Protein AF-A0A7S3TVF3-F1 (afdb_monomer)

Secondary structure (DSSP, 8-state):
-------S---HHHHHHHHHHHHHHHTT-HHHHHHHHHHT-SSGGGSPPHHHHHHHHHHHHTEEE-TTT--EEETTSEEE-SSTT--EEEHHHHHHHHHTSTTEE-SSSSEEE-TTGGGT---EE-HHHHHHHS-HHHHHHHHHHHHHHHHHHHHHHHHHHHHHHHHHHHHHHHHHHHHHHHHHHHS-B-TTT--B-SSSS--

Sequence (203 aa):
RLRQTLAPGGSRVEVLNRVRAELGRRTEDDELAALISSMLAPDPAERPEAAAVADALSELLNVRTCVLCHCPAPRDSGLECGATEGHFACDDCFSLHIERFEALCGEGGPSVKCCASFMGCEARFTFQDVARHAAPSAFAKLQDNIEDQRDVSVEHKFEQWKAEFVAKSEMERRALTTRQQIEQMMELRCPKCRHVFDAFDGC

Structure (mmCIF, N/CA/C/O backbone):
data_AF-A0A7S3TVF3-F1
#
_entry.id   AF-A0A7S3TVF3-F1
#
loop_
_atom_site.group_PDB
_atom_site.id
_atom_site.type_symbol
_atom_site.label_atom_id
_atom_site.label_alt_id
_atom_site.label_comp_id
_atom_site.label_asym_id
_atom_site.label_entity_id
_atom_site.label_seq_id
_atom_site.pdbx_PDB_ins_code
_atom_site.Cartn_x
_atom_site.Cartn_y
_atom_site.Cartn_z
_atom_site.occupancy
_atom_site.B_iso_or_equiv
_atom_site.auth_seq_id
_atom_site.auth_comp_id
_atom_site.auth_asym_id
_atom_site.auth_atom_id
_atom_site.pdbx_PDB_model_num
ATOM 1 N N . ARG A 1 1 ? -10.057 -23.783 -20.654 1.00 42.09 1 ARG A N 1
ATOM 2 C CA . ARG A 1 1 ? -8.809 -24.583 -20.661 1.00 42.09 1 ARG A CA 1
ATOM 3 C C . ARG A 1 1 ? -7.694 -23.684 -21.168 1.00 42.09 1 ARG A C 1
ATOM 5 O O . ARG A 1 1 ? -7.722 -23.387 -22.347 1.00 42.09 1 ARG A O 1
ATOM 12 N N . LEU A 1 2 ? -6.837 -23.206 -20.263 1.00 35.75 2 LEU A N 1
ATOM 13 C CA . LEU A 1 2 ? -5.450 -22.731 -20.440 1.00 35.75 2 LEU A CA 1
ATOM 14 C C . LEU A 1 2 ? -5.094 -21.944 -19.167 1.00 35.75 2 LEU A C 1
ATOM 16 O O . LEU A 1 2 ? -5.015 -20.725 -19.150 1.00 35.75 2 LEU A O 1
ATOM 20 N N . ARG A 1 3 ? -4.978 -22.675 -18.052 1.00 38.72 3 ARG A N 1
ATOM 21 C CA . ARG A 1 3 ? -4.184 -22.235 -16.903 1.00 38.72 3 ARG A CA 1
ATOM 22 C C . ARG A 1 3 ? -2.783 -22.760 -17.186 1.00 38.72 3 ARG A C 1
ATOM 24 O O . ARG A 1 3 ? -2.567 -23.960 -17.044 1.00 38.72 3 ARG A O 1
ATOM 31 N N . GLN A 1 4 ? -1.881 -21.907 -17.655 1.00 40.91 4 GLN A N 1
ATOM 32 C CA . GLN A 1 4 ? -0.458 -22.207 -17.573 1.00 40.91 4 GLN A CA 1
ATOM 33 C C . GLN A 1 4 ? 0.048 -21.614 -16.266 1.00 40.91 4 GLN A C 1
ATOM 35 O O . GLN A 1 4 ? 0.090 -20.408 -16.057 1.00 40.91 4 GLN A O 1
ATOM 40 N N . THR A 1 5 ? 0.318 -22.536 -15.359 1.00 40.81 5 THR A N 1
ATOM 41 C CA . THR A 1 5 ? 1.073 -22.391 -14.125 1.00 40.81 5 THR A CA 1
ATOM 42 C C . THR A 1 5 ? 2.404 -21.689 -14.395 1.00 40.81 5 THR A C 1
ATOM 44 O O . THR A 1 5 ? 3.271 -22.255 -15.062 1.00 40.81 5 THR A O 1
ATOM 47 N N . LEU A 1 6 ? 2.573 -20.476 -13.870 1.00 39.44 6 LEU A N 1
ATOM 48 C CA . LEU A 1 6 ? 3.882 -19.841 -13.742 1.00 39.44 6 LEU A CA 1
ATOM 49 C C . LEU A 1 6 ? 4.645 -20.572 -12.632 1.00 39.44 6 LEU A C 1
ATOM 51 O O . LEU A 1 6 ? 4.234 -20.564 -11.473 1.00 39.44 6 LEU A O 1
ATOM 55 N N . ALA A 1 7 ? 5.718 -21.263 -13.007 1.00 38.84 7 ALA A N 1
ATOM 56 C CA . ALA A 1 7 ? 6.650 -21.860 -12.062 1.00 38.84 7 ALA A CA 1
ATOM 57 C C . ALA A 1 7 ? 7.496 -20.749 -11.404 1.00 38.84 7 ALA A C 1
ATOM 59 O O . ALA A 1 7 ? 8.018 -19.897 -12.129 1.00 38.84 7 ALA A O 1
ATOM 60 N N . PRO A 1 8 ? 7.671 -20.741 -10.070 1.00 47.31 8 PRO A N 1
ATOM 61 C CA . PRO A 1 8 ? 8.581 -19.819 -9.407 1.00 47.31 8 PRO A CA 1
ATOM 62 C C . PRO A 1 8 ? 9.998 -20.402 -9.484 1.00 47.31 8 PRO A C 1
ATOM 64 O O . PRO A 1 8 ? 10.228 -21.522 -9.032 1.00 47.31 8 PRO A O 1
ATOM 67 N N . GLY A 1 9 ? 10.946 -19.671 -10.075 1.00 46.75 9 GLY A N 1
ATOM 68 C CA . GLY A 1 9 ? 12.355 -20.093 -10.074 1.00 46.75 9 GLY A CA 1
ATOM 69 C C . GLY A 1 9 ? 13.170 -19.820 -11.336 1.00 46.75 9 GLY A C 1
ATOM 70 O O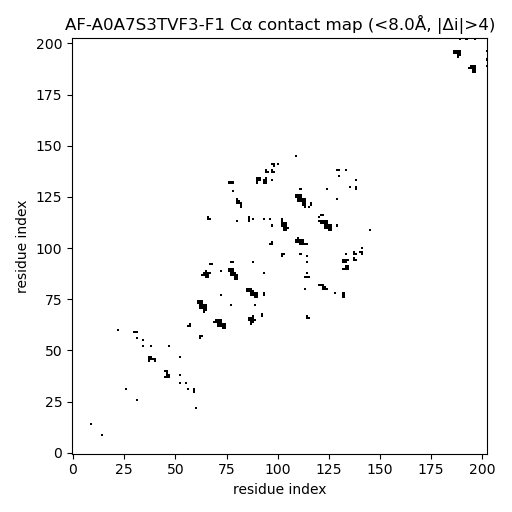 . GLY A 1 9 ? 14.215 -20.440 -11.502 1.00 46.75 9 GLY A O 1
ATOM 71 N N . GLY A 1 10 ? 12.738 -18.917 -12.222 1.00 49.88 10 GLY A N 1
ATOM 72 C CA . GLY A 1 10 ? 13.606 -18.469 -13.311 1.00 49.88 10 GLY A CA 1
ATOM 73 C C . GLY A 1 10 ? 14.801 -17.699 -12.749 1.00 49.88 10 GLY A C 1
ATOM 74 O O . GLY A 1 10 ? 14.617 -16.722 -12.025 1.00 49.88 10 GLY A O 1
ATOM 75 N N . SER A 1 11 ? 16.022 -18.128 -13.066 1.00 62.53 11 SER A N 1
ATOM 76 C CA . SER A 1 11 ? 17.233 -17.382 -12.702 1.00 62.53 11 SER A CA 1
ATOM 77 C C . SER A 1 11 ? 17.123 -15.948 -13.234 1.00 62.53 11 SER A C 1
ATOM 79 O O . SER A 1 11 ? 16.630 -15.735 -14.341 1.00 62.53 11 SER A O 1
ATOM 81 N N . ARG A 1 12 ? 17.620 -14.942 -12.499 1.00 58.66 12 ARG A N 1
ATOM 82 C CA . ARG A 1 12 ? 17.676 -13.535 -12.960 1.00 58.66 12 ARG A CA 1
ATOM 83 C C . ARG A 1 12 ? 18.260 -13.407 -14.377 1.00 58.66 12 ARG A C 1
ATOM 85 O O . ARG A 1 12 ? 17.868 -12.532 -15.142 1.00 58.66 12 ARG A O 1
ATOM 92 N N . VAL A 1 13 ? 19.159 -14.319 -14.745 1.00 58.16 13 VAL A N 1
ATOM 93 C CA . VAL A 1 13 ? 19.751 -14.421 -16.085 1.00 58.16 13 VAL A CA 1
ATOM 94 C C . VAL A 1 13 ? 18.730 -14.870 -17.138 1.00 58.16 13 VAL A C 1
ATOM 96 O O . VAL A 1 13 ? 18.737 -14.358 -18.251 1.00 58.16 13 VAL A O 1
ATOM 99 N N . GLU A 1 14 ? 17.817 -15.779 -16.807 1.00 61.38 14 GLU A N 1
ATOM 100 C CA . GLU A 1 14 ? 16.751 -16.235 -17.707 1.00 61.38 14 GLU A CA 1
ATOM 101 C C . GLU A 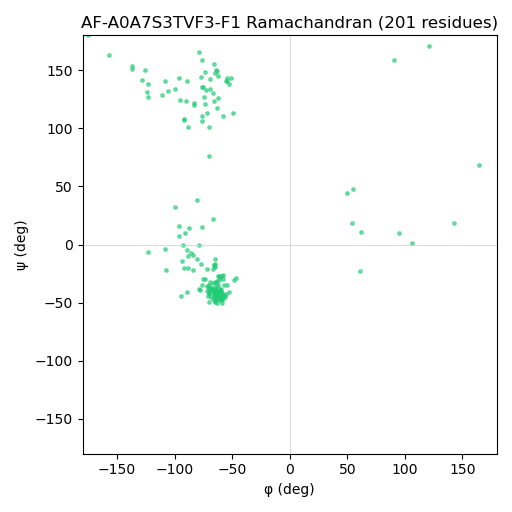1 14 ? 15.682 -15.166 -17.923 1.00 61.38 14 GLU A C 1
ATOM 103 O O . GLU A 1 14 ? 15.185 -15.033 -19.039 1.00 61.38 14 GLU A O 1
ATOM 108 N N . VAL A 1 15 ? 15.364 -14.373 -16.895 1.00 67.25 15 VAL A N 1
ATOM 109 C CA . VAL A 1 15 ? 14.464 -13.215 -17.029 1.00 67.25 15 VAL A CA 1
ATOM 110 C C . VAL A 1 15 ? 15.096 -12.166 -17.943 1.00 67.25 15 VAL A C 1
ATOM 112 O O . VAL A 1 15 ? 14.470 -11.753 -18.916 1.00 67.25 15 VAL A O 1
ATOM 115 N N . LEU A 1 16 ? 16.366 -11.813 -17.715 1.00 61.56 16 LEU A N 1
ATOM 116 C CA . LEU A 1 16 ? 17.102 -10.878 -18.573 1.00 61.56 16 LEU A CA 1
ATOM 117 C C . LEU A 1 16 ? 17.233 -11.381 -20.015 1.00 61.56 16 LEU A C 1
ATOM 119 O O . LEU A 1 16 ? 17.069 -10.604 -20.951 1.00 61.56 16 LEU A O 1
ATOM 123 N N . ASN A 1 17 ? 17.477 -12.677 -20.219 1.00 62.66 17 ASN A N 1
ATOM 124 C CA . ASN A 1 17 ? 17.547 -13.264 -21.557 1.00 62.66 17 ASN A CA 1
ATOM 125 C C . ASN A 1 17 ? 16.179 -13.304 -22.249 1.00 62.66 17 ASN A C 1
ATOM 127 O O . ASN A 1 17 ? 16.117 -13.140 -23.465 1.00 62.66 17 ASN A O 1
ATOM 131 N N . ARG A 1 18 ? 15.084 -13.470 -21.499 1.00 72.69 18 ARG A N 1
ATOM 132 C CA . ARG A 1 18 ? 13.719 -13.415 -22.035 1.00 72.69 18 ARG A CA 1
ATOM 133 C C . ARG A 1 18 ? 13.339 -11.992 -22.431 1.00 72.69 18 ARG A C 1
ATOM 135 O O . ARG A 1 18 ? 12.865 -11.803 -23.541 1.00 72.69 18 ARG A O 1
ATOM 142 N N . VAL A 1 19 ? 13.651 -11.001 -21.592 1.00 63.78 19 VAL A N 1
ATOM 143 C CA . VAL A 1 19 ? 13.518 -9.573 -21.928 1.00 63.78 19 VAL A CA 1
ATOM 144 C C . VAL A 1 19 ? 14.354 -9.249 -23.167 1.00 63.78 19 VAL A C 1
ATOM 146 O O . VAL A 1 19 ? 13.835 -8.678 -24.113 1.00 63.78 19 VAL A O 1
ATOM 149 N N . ARG A 1 20 ? 15.611 -9.700 -23.240 1.00 65.50 20 ARG A N 1
ATOM 150 C CA . ARG A 1 20 ? 16.481 -9.498 -24.411 1.00 65.50 20 ARG A CA 1
ATOM 151 C C . ARG A 1 20 ? 15.937 -10.149 -25.687 1.00 65.50 20 ARG A C 1
ATOM 153 O O . ARG A 1 20 ? 16.050 -9.561 -26.757 1.00 65.50 20 ARG A O 1
ATOM 160 N N . ALA A 1 21 ? 15.367 -11.348 -25.587 1.00 65.19 21 ALA A N 1
ATOM 161 C CA . ALA A 1 21 ? 14.776 -12.062 -26.718 1.00 65.19 21 ALA A CA 1
ATOM 162 C C . ALA A 1 21 ? 13.436 -11.460 -27.171 1.00 65.19 21 ALA A C 1
ATOM 164 O O . ALA A 1 21 ? 13.102 -11.552 -28.350 1.00 65.19 21 ALA A O 1
ATOM 165 N N . GLU A 1 22 ? 12.677 -10.857 -26.255 1.00 59.97 22 GLU A N 1
ATOM 166 C CA . GLU A 1 22 ? 11.436 -10.146 -26.566 1.00 59.97 22 GLU A CA 1
ATOM 167 C C . GLU A 1 22 ? 11.727 -8.756 -27.152 1.00 59.97 22 GLU A C 1
ATOM 169 O O . GLU A 1 22 ? 11.122 -8.374 -28.147 1.00 59.97 22 GLU A O 1
ATOM 174 N N . LEU A 1 23 ? 12.746 -8.061 -26.631 1.00 55.09 23 LEU A N 1
ATOM 175 C CA . LEU A 1 23 ? 13.302 -6.839 -27.218 1.00 55.09 23 LEU A CA 1
ATOM 176 C C . LEU A 1 23 ? 13.834 -7.096 -28.632 1.00 55.09 23 LEU A C 1
ATOM 178 O O . LEU A 1 23 ? 13.489 -6.365 -29.548 1.00 55.09 23 LEU A O 1
ATOM 182 N N . GLY A 1 24 ? 14.585 -8.183 -28.840 1.00 54.75 24 GLY A N 1
ATOM 183 C CA . GLY A 1 24 ? 15.084 -8.576 -30.163 1.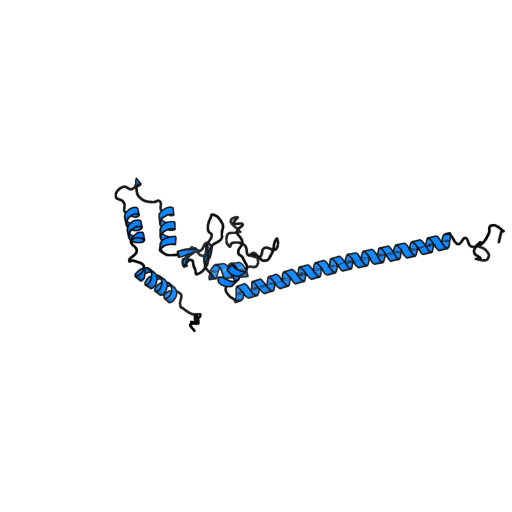00 54.75 24 GLY A CA 1
ATOM 184 C C . GLY A 1 24 ? 13.998 -8.991 -31.167 1.00 54.75 24 GLY A C 1
ATOM 185 O O . GLY A 1 24 ? 14.265 -9.024 -32.364 1.00 54.75 24 GLY A O 1
ATOM 186 N N . ARG A 1 25 ? 12.782 -9.314 -30.701 1.00 57.34 25 ARG A N 1
ATOM 187 C CA . ARG A 1 25 ? 11.612 -9.590 -31.555 1.00 57.34 25 ARG A CA 1
ATOM 188 C C . ARG A 1 25 ? 10.760 -8.349 -31.837 1.00 57.34 25 ARG A C 1
ATOM 190 O O . ARG A 1 25 ? 10.019 -8.366 -32.809 1.00 57.34 25 ARG A O 1
ATOM 197 N N . ARG A 1 26 ? 10.869 -7.297 -31.017 1.00 53.72 26 ARG A N 1
ATOM 198 C CA . ARG A 1 26 ? 10.211 -5.992 -31.221 1.00 53.72 26 ARG A CA 1
ATOM 199 C C . ARG A 1 26 ? 11.085 -4.978 -31.961 1.00 53.72 26 ARG A C 1
ATOM 201 O O . ARG A 1 26 ? 10.577 -4.009 -32.491 1.00 53.72 26 ARG A O 1
ATOM 208 N N . THR A 1 27 ? 12.388 -5.218 -32.098 1.00 49.38 27 THR A N 1
ATOM 209 C CA . THR A 1 27 ? 13.328 -4.367 -32.859 1.00 49.38 27 THR A CA 1
ATOM 210 C C . THR A 1 27 ? 13.103 -4.312 -34.385 1.00 49.38 27 THR A C 1
ATOM 212 O O . THR A 1 27 ? 14.018 -3.951 -35.118 1.00 49.38 27 THR A O 1
ATOM 215 N N . GLU A 1 28 ? 11.900 -4.625 -34.870 1.00 55.50 28 GLU A N 1
ATOM 216 C CA . GLU A 1 28 ? 11.398 -4.145 -36.168 1.00 55.50 28 GLU A CA 1
ATOM 217 C C . GLU A 1 28 ? 10.609 -2.815 -36.026 1.00 55.50 28 GLU A C 1
ATOM 219 O O . GLU A 1 28 ? 9.979 -2.374 -36.980 1.00 55.50 28 GLU A O 1
ATOM 224 N N . ASP A 1 29 ? 10.645 -2.162 -34.854 1.00 62.97 29 ASP A N 1
ATOM 225 C CA . ASP A 1 29 ? 9.899 -0.933 -34.545 1.00 62.97 29 ASP A CA 1
ATOM 226 C C . ASP A 1 29 ? 10.516 0.328 -35.186 1.00 62.97 29 ASP A C 1
ATOM 228 O O . ASP A 1 29 ? 11.515 0.880 -34.704 1.00 62.97 29 ASP A O 1
ATOM 232 N N . ASP A 1 30 ? 9.853 0.840 -36.228 1.00 76.75 30 ASP A N 1
ATOM 233 C CA . ASP A 1 30 ? 10.105 2.144 -36.864 1.00 76.75 30 ASP A CA 1
ATOM 234 C C . ASP A 1 30 ? 10.262 3.291 -35.843 1.00 76.75 30 ASP A C 1
ATOM 236 O O . ASP A 1 30 ? 11.007 4.245 -36.070 1.00 76.75 30 ASP A O 1
ATOM 240 N N . GLU A 1 31 ? 9.613 3.185 -34.681 1.00 82.06 31 GLU A N 1
ATOM 241 C CA . GLU A 1 31 ? 9.647 4.183 -33.610 1.00 82.06 31 GLU A CA 1
ATOM 242 C C . GLU A 1 31 ? 10.997 4.240 -32.873 1.00 82.06 31 GLU A C 1
ATOM 244 O O . GLU A 1 31 ? 11.509 5.329 -32.600 1.00 82.06 31 GLU A O 1
ATOM 249 N N . LEU A 1 32 ? 11.631 3.090 -32.601 1.00 83.88 32 LEU A N 1
ATOM 250 C CA . LEU A 1 32 ? 12.964 3.055 -31.988 1.00 83.88 32 LEU A CA 1
ATOM 251 C C . LEU A 1 32 ? 14.023 3.557 -32.976 1.00 83.88 32 LEU A C 1
ATOM 253 O O . LEU A 1 32 ? 14.931 4.299 -32.595 1.00 83.88 32 LEU A O 1
ATOM 257 N N . ALA A 1 33 ? 13.887 3.197 -34.254 1.00 83.69 33 ALA A N 1
ATOM 258 C CA . ALA A 1 33 ? 14.753 3.700 -35.314 1.00 83.69 33 ALA A CA 1
ATOM 259 C C . ALA A 1 33 ? 14.592 5.220 -35.510 1.00 83.69 33 ALA A C 1
ATOM 261 O O . ALA A 1 33 ? 15.592 5.926 -35.684 1.00 83.69 33 ALA A O 1
ATOM 262 N N . ALA A 1 34 ? 13.365 5.742 -35.419 1.00 87.06 34 ALA A N 1
ATOM 263 C CA . ALA A 1 34 ? 13.076 7.173 -35.476 1.00 87.06 34 ALA A CA 1
ATOM 264 C C . ALA A 1 34 ? 13.681 7.926 -34.282 1.00 87.06 34 ALA A C 1
ATOM 266 O O . ALA A 1 34 ? 14.287 8.983 -34.469 1.00 87.06 34 ALA A O 1
ATOM 267 N N . LEU A 1 35 ? 13.596 7.362 -33.072 1.00 88.75 35 LEU A N 1
ATOM 268 C CA . LEU A 1 35 ? 14.211 7.938 -31.877 1.00 88.75 35 LEU A CA 1
ATOM 269 C C . LEU A 1 35 ? 15.744 7.961 -31.966 1.00 88.75 35 LEU A C 1
ATOM 271 O O . LEU A 1 35 ? 16.366 8.979 -31.679 1.00 88.75 35 LEU A O 1
ATOM 275 N N . ILE A 1 36 ? 16.372 6.872 -32.418 1.00 88.62 36 ILE A N 1
ATOM 276 C CA . ILE A 1 36 ? 17.828 6.845 -32.639 1.00 88.62 36 ILE A CA 1
ATOM 277 C C . ILE A 1 36 ? 18.222 7.881 -33.703 1.00 88.62 36 ILE A C 1
ATOM 279 O O . ILE A 1 36 ? 19.218 8.587 -33.542 1.00 88.62 36 ILE A O 1
ATOM 283 N N . SER A 1 37 ? 17.426 8.013 -34.766 1.00 89.25 37 SER A N 1
ATOM 284 C CA . SER A 1 37 ? 17.667 8.993 -35.830 1.00 89.25 37 SER A CA 1
ATOM 285 C C . SER A 1 37 ? 17.577 10.437 -35.324 1.00 89.25 37 SER A C 1
ATOM 287 O O . SER A 1 37 ? 18.423 11.250 -35.692 1.00 89.25 37 SER A O 1
ATOM 289 N N . SER A 1 38 ? 16.626 10.759 -34.438 1.00 90.25 38 SER A N 1
ATOM 290 C CA . SER A 1 38 ? 16.506 12.103 -33.851 1.00 90.25 38 SER A CA 1
ATOM 291 C C . SER A 1 38 ? 17.638 12.419 -32.866 1.00 90.25 38 SER A C 1
ATOM 293 O O . SER A 1 38 ? 18.168 13.529 -32.862 1.00 90.25 38 SER A O 1
ATOM 295 N N . MET A 1 39 ? 18.100 11.434 -32.090 1.00 91.56 39 MET A N 1
ATOM 296 C CA . MET A 1 39 ? 19.278 11.580 -31.221 1.00 91.56 39 MET A CA 1
ATOM 297 C C . MET A 1 39 ? 20.569 11.846 -32.004 1.00 91.56 39 MET A C 1
ATOM 299 O O . MET A 1 39 ? 21.477 12.513 -31.503 1.00 91.56 39 MET A O 1
ATOM 303 N N . LEU A 1 40 ? 20.661 11.315 -33.225 1.00 92.25 40 LEU A N 1
ATOM 304 C CA . LEU A 1 40 ? 21.815 11.444 -34.113 1.00 92.25 40 LEU A CA 1
ATOM 305 C C . LEU A 1 40 ? 21.666 12.588 -35.130 1.00 92.25 40 LEU A C 1
ATOM 307 O O . LEU A 1 40 ? 22.438 12.641 -36.091 1.00 92.25 40 LEU A O 1
ATOM 311 N N . ALA A 1 41 ? 20.720 13.514 -34.920 1.00 91.50 41 ALA A N 1
ATOM 312 C CA . ALA A 1 41 ? 20.500 14.644 -35.818 1.00 91.50 41 ALA A CA 1
ATOM 313 C C . ALA A 1 41 ? 21.809 15.433 -36.072 1.00 91.50 41 ALA A C 1
ATOM 315 O O . ALA A 1 41 ? 22.595 15.650 -35.133 1.00 91.50 41 ALA A O 1
ATOM 316 N N . PRO A 1 42 ? 22.086 15.854 -37.325 1.00 89.69 42 PRO A N 1
ATOM 317 C CA . PRO A 1 42 ? 23.300 16.599 -37.659 1.00 89.69 42 PRO A CA 1
ATOM 318 C C . PRO A 1 42 ? 23.407 17.920 -36.896 1.00 89.69 42 PRO A C 1
ATOM 320 O O . PRO A 1 42 ? 24.500 18.271 -36.450 1.00 89.69 42 PRO A O 1
ATOM 323 N N . ASP A 1 43 ? 22.280 18.612 -36.716 1.00 92.81 43 ASP A N 1
ATOM 324 C CA . ASP A 1 43 ? 22.188 19.817 -35.899 1.00 92.81 43 ASP A CA 1
ATOM 325 C C . ASP A 1 43 ? 22.002 19.443 -34.414 1.00 92.81 43 ASP A C 1
ATOM 327 O O . ASP A 1 43 ? 21.016 18.792 -34.060 1.00 92.81 43 ASP A O 1
ATOM 331 N N . PRO A 1 44 ? 22.920 19.840 -33.511 1.00 90.50 44 PRO A N 1
ATOM 332 C CA . PRO A 1 44 ? 22.752 19.634 -32.077 1.00 90.50 44 PRO A CA 1
ATOM 333 C C . PRO A 1 44 ? 21.492 20.282 -31.493 1.00 90.50 44 PRO A C 1
ATOM 335 O O . PRO A 1 44 ? 21.000 19.788 -30.483 1.00 90.50 44 PRO A O 1
ATOM 338 N N . ALA A 1 45 ? 20.980 21.362 -32.096 1.00 92.56 45 ALA A N 1
ATOM 339 C CA . ALA A 1 45 ? 19.770 22.039 -31.626 1.00 92.56 45 ALA A CA 1
ATOM 340 C C . ALA A 1 45 ? 18.485 21.236 -31.900 1.00 92.56 45 ALA A C 1
ATOM 342 O O . ALA A 1 45 ? 17.478 21.452 -31.233 1.00 92.56 45 ALA A O 1
ATOM 343 N N . GLU A 1 46 ? 18.524 20.298 -32.851 1.00 89.38 46 GLU A N 1
ATOM 344 C CA . GLU A 1 46 ? 17.403 19.412 -33.191 1.00 89.38 46 GLU A CA 1
ATOM 345 C C . GLU A 1 46 ? 17.385 18.128 -32.347 1.00 89.38 46 GLU A C 1
ATOM 347 O O . GLU A 1 46 ? 16.419 17.363 -32.394 1.00 89.38 46 GLU A O 1
ATOM 352 N N . ARG A 1 47 ? 18.447 17.865 -31.572 1.00 90.94 47 ARG A N 1
ATOM 353 C CA . ARG A 1 47 ? 18.541 16.653 -30.753 1.00 90.94 47 ARG A CA 1
ATOM 354 C C . ARG A 1 47 ? 17.642 16.770 -29.521 1.00 90.94 47 ARG A C 1
ATOM 356 O O . ARG A 1 47 ? 17.685 17.791 -28.834 1.00 90.94 47 ARG A O 1
ATOM 363 N N . PRO A 1 48 ? 16.877 15.719 -29.185 1.00 92.19 48 PRO A N 1
ATOM 364 C CA . PRO A 1 48 ? 16.071 15.709 -27.976 1.00 92.19 48 PRO A CA 1
ATOM 365 C C . PRO A 1 48 ? 16.945 15.761 -26.719 1.00 92.19 48 PRO A C 1
ATOM 367 O O . PRO A 1 48 ? 18.065 15.244 -26.681 1.00 92.19 48 PRO A O 1
ATOM 370 N N . GLU A 1 49 ? 16.399 16.350 -25.658 1.00 92.50 49 GLU A N 1
ATOM 371 C CA . GLU A 1 49 ? 17.028 16.335 -24.342 1.00 92.50 49 GLU A CA 1
ATOM 372 C C . GLU A 1 49 ? 17.144 14.904 -23.799 1.00 92.50 49 GLU A C 1
ATOM 374 O O . GLU A 1 49 ? 16.292 14.048 -24.046 1.00 92.50 49 GLU A O 1
ATOM 379 N N . ALA A 1 50 ? 18.180 14.644 -22.996 1.00 87.56 50 ALA A N 1
ATOM 380 C CA . ALA A 1 50 ? 18.432 13.315 -22.437 1.00 87.56 50 ALA A CA 1
ATOM 381 C C . ALA A 1 50 ? 17.248 12.773 -21.613 1.00 87.56 50 ALA A C 1
ATOM 383 O O . ALA A 1 50 ? 16.981 11.573 -21.651 1.00 87.56 50 ALA A O 1
ATOM 384 N N . ALA A 1 51 ? 16.525 13.651 -20.909 1.00 85.00 51 ALA A N 1
ATOM 385 C CA . ALA A 1 51 ? 15.319 13.283 -20.170 1.00 85.00 51 ALA A CA 1
ATOM 386 C C . ALA A 1 51 ? 14.207 12.788 -21.112 1.00 85.00 51 ALA A C 1
ATOM 388 O O . ALA A 1 51 ? 13.672 11.702 -20.910 1.00 85.00 51 ALA A O 1
ATOM 389 N N . ALA A 1 52 ? 13.950 13.516 -22.204 1.00 86.31 52 ALA A N 1
ATOM 390 C CA . ALA A 1 52 ? 12.944 13.140 -23.197 1.00 86.31 52 ALA A CA 1
ATOM 391 C C . ALA A 1 52 ? 13.273 11.804 -23.889 1.00 86.31 52 ALA A C 1
ATOM 393 O O . ALA A 1 52 ? 12.383 10.992 -24.134 1.00 86.31 52 ALA A O 1
ATOM 394 N N . VAL A 1 53 ? 14.556 11.543 -24.164 1.00 89.44 53 VAL A N 1
ATOM 395 C CA . VAL A 1 53 ? 15.010 10.248 -24.698 1.00 89.44 53 VAL A CA 1
ATOM 396 C C . VAL A 1 53 ? 14.784 9.122 -23.692 1.00 89.44 53 VAL A C 1
ATOM 398 O O . VAL A 1 53 ? 14.327 8.046 -24.072 1.00 89.44 53 VAL A O 1
ATOM 401 N N . ALA A 1 54 ? 15.113 9.347 -22.418 1.00 83.44 54 ALA A N 1
ATOM 402 C CA . ALA A 1 54 ? 14.935 8.346 -21.372 1.00 83.44 54 ALA A CA 1
ATOM 403 C C . ALA A 1 54 ? 13.457 7.972 -21.189 1.00 83.44 54 ALA A C 1
ATOM 405 O O . ALA A 1 54 ? 13.143 6.787 -21.048 1.00 83.44 54 ALA A O 1
ATOM 406 N N . ASP A 1 55 ? 12.554 8.949 -21.260 1.00 83.62 55 ASP A N 1
ATOM 407 C CA . ASP A 1 55 ? 11.111 8.716 -21.195 1.00 83.62 55 ASP A CA 1
ATOM 408 C C . ASP A 1 55 ? 10.604 7.948 -22.419 1.00 83.62 55 ASP A C 1
ATOM 410 O O . ASP A 1 55 ? 9.917 6.936 -22.268 1.00 83.62 55 ASP A O 1
ATOM 414 N N . ALA A 1 56 ? 11.008 8.357 -23.626 1.00 87.44 56 ALA A N 1
ATOM 415 C CA . ALA A 1 56 ? 10.628 7.676 -24.862 1.00 87.44 56 ALA A CA 1
ATOM 416 C C . ALA A 1 56 ? 11.123 6.220 -24.899 1.00 87.44 56 ALA A C 1
ATOM 418 O O . ALA A 1 56 ? 10.363 5.314 -25.235 1.00 87.44 56 ALA A O 1
ATOM 419 N N . LEU A 1 57 ? 12.372 5.967 -24.492 1.00 85.19 57 LEU A N 1
ATOM 420 C CA . LEU A 1 57 ? 12.910 4.609 -24.383 1.00 85.19 57 LEU A CA 1
ATOM 421 C C . LEU A 1 57 ? 12.187 3.787 -23.314 1.00 85.19 57 LEU A C 1
ATOM 423 O O . LEU A 1 57 ? 11.961 2.598 -23.521 1.00 85.19 57 LEU A O 1
ATOM 427 N N . SER A 1 58 ? 11.820 4.395 -22.185 1.00 83.81 58 SER A N 1
ATOM 428 C CA . SER A 1 58 ? 11.081 3.704 -21.122 1.00 83.81 58 SER A CA 1
ATOM 429 C C . SER A 1 58 ? 9.718 3.210 -21.616 1.00 83.81 58 SER A C 1
ATOM 431 O O . SER A 1 58 ? 9.343 2.070 -21.341 1.00 83.81 58 SER A O 1
ATOM 433 N N . GLU A 1 59 ? 9.005 4.033 -22.390 1.00 85.50 59 GLU A N 1
ATOM 434 C CA . GLU A 1 59 ? 7.720 3.663 -22.995 1.00 85.50 59 GLU A CA 1
ATOM 435 C C . GLU A 1 59 ? 7.886 2.613 -24.104 1.00 85.50 59 GLU A C 1
ATOM 437 O O . GLU A 1 59 ? 7.248 1.562 -24.041 1.00 85.50 59 GLU A O 1
ATOM 442 N N . LEU A 1 60 ? 8.804 2.824 -25.056 1.00 86.31 60 LEU A N 1
ATOM 443 C CA . LEU A 1 60 ? 9.057 1.882 -26.159 1.00 86.31 60 LEU A CA 1
ATOM 444 C C . LEU A 1 60 ? 9.465 0.491 -25.659 1.00 86.31 60 LEU A C 1
ATOM 446 O O . LEU A 1 60 ? 9.009 -0.536 -26.162 1.00 86.31 60 LEU A O 1
ATOM 450 N N . LEU A 1 61 ? 10.323 0.445 -24.641 1.00 85.81 61 LEU A N 1
ATOM 451 C CA . LEU A 1 61 ? 10.825 -0.808 -24.083 1.00 85.81 61 LEU A CA 1
ATOM 452 C C . LEU A 1 61 ? 9.890 -1.388 -23.012 1.00 85.81 61 LEU A C 1
ATOM 454 O O . LEU A 1 61 ? 10.120 -2.510 -22.563 1.00 85.81 61 LEU A O 1
ATOM 458 N N . ASN A 1 62 ? 8.842 -0.658 -22.612 1.00 87.75 62 ASN A N 1
ATOM 459 C CA . ASN A 1 62 ? 7.967 -0.981 -21.483 1.00 87.75 62 ASN A CA 1
ATOM 460 C C . ASN A 1 62 ? 8.762 -1.302 -20.199 1.00 87.75 62 ASN A C 1
ATOM 462 O O . ASN A 1 62 ? 8.495 -2.282 -19.497 1.00 87.75 62 ASN A O 1
ATOM 466 N N . VAL A 1 63 ? 9.779 -0.486 -19.915 1.00 90.50 63 VAL A N 1
ATOM 467 C CA . VAL A 1 63 ? 10.701 -0.632 -18.781 1.00 90.50 63 VAL A CA 1
ATOM 468 C C . VAL A 1 63 ? 10.669 0.638 -17.944 1.00 90.50 63 VAL A C 1
ATOM 470 O O . VAL A 1 63 ? 10.686 1.745 -18.471 1.00 90.50 63 VAL A O 1
ATOM 473 N N . ARG A 1 64 ? 10.671 0.484 -16.620 1.00 92.19 64 ARG A N 1
ATOM 474 C CA . ARG A 1 64 ? 10.796 1.585 -15.663 1.00 92.19 64 ARG A CA 1
ATOM 475 C C . ARG A 1 64 ? 11.943 1.322 -14.694 1.00 92.19 64 ARG A C 1
ATOM 477 O O . ARG A 1 64 ? 12.283 0.179 -14.388 1.00 92.19 64 ARG A O 1
ATOM 484 N N . THR A 1 65 ? 12.554 2.397 -14.210 1.00 91.94 65 THR A N 1
ATOM 485 C CA . THR A 1 65 ? 13.639 2.325 -13.225 1.00 91.94 65 THR A CA 1
ATOM 486 C C . THR A 1 65 ? 13.055 2.366 -11.825 1.00 91.94 65 THR A C 1
ATOM 488 O O . THR A 1 65 ? 12.339 3.301 -11.473 1.00 91.94 65 THR A O 1
ATOM 491 N N . CYS A 1 66 ? 13.361 1.359 -11.009 1.00 94.69 66 CYS A N 1
ATOM 492 C CA . CYS A 1 66 ? 12.879 1.316 -9.634 1.00 94.69 66 CYS A CA 1
ATOM 493 C C . CYS A 1 66 ? 13.503 2.436 -8.790 1.00 94.69 66 CYS A C 1
ATOM 495 O O . CYS A 1 66 ? 14.724 2.570 -8.735 1.00 94.69 66 CYS A O 1
ATOM 497 N N . VAL A 1 67 ? 12.676 3.185 -8.060 1.00 93.88 67 VAL A N 1
ATOM 498 C CA . VAL A 1 67 ? 13.115 4.286 -7.184 1.00 93.88 67 VAL A CA 1
ATOM 499 C C . VAL A 1 67 ? 13.952 3.820 -5.982 1.00 93.88 67 VAL A C 1
ATOM 501 O O . VAL A 1 67 ? 14.698 4.607 -5.414 1.00 93.88 67 VAL A O 1
ATOM 504 N N . LEU A 1 68 ? 13.850 2.542 -5.598 1.00 93.31 68 LEU A N 1
ATOM 505 C CA . LEU A 1 68 ? 14.532 1.986 -4.423 1.00 93.31 68 LEU A CA 1
ATOM 506 C C . LEU A 1 68 ? 15.879 1.332 -4.759 1.00 93.31 68 LEU A C 1
ATOM 508 O O . LEU A 1 68 ? 16.852 1.529 -4.038 1.00 93.31 68 LEU A O 1
ATOM 512 N N . CYS A 1 69 ? 15.947 0.533 -5.829 1.00 95.00 69 CYS A N 1
ATOM 513 C CA . CYS A 1 69 ? 17.169 -0.189 -6.210 1.00 95.00 69 CYS A CA 1
ATOM 514 C C . CYS A 1 69 ? 17.855 0.359 -7.467 1.00 95.00 69 CYS A C 1
ATOM 516 O O . CYS A 1 69 ? 18.905 -0.154 -7.851 1.00 95.00 69 CYS A O 1
ATOM 518 N N . HIS A 1 70 ? 17.255 1.353 -8.131 1.00 93.19 70 HIS A N 1
ATOM 519 C CA . HIS A 1 70 ? 17.725 1.954 -9.385 1.00 93.19 70 HIS A CA 1
ATOM 520 C C . HIS A 1 70 ? 17.963 0.954 -10.526 1.00 93.19 70 HIS A C 1
ATOM 522 O O . HIS A 1 70 ? 18.648 1.259 -11.500 1.00 93.19 70 HIS A O 1
ATOM 528 N N . CYS A 1 71 ? 17.386 -0.245 -10.425 1.00 92.75 71 CYS A N 1
ATOM 529 C CA . CYS A 1 71 ? 17.452 -1.247 -11.476 1.00 92.75 71 CYS A CA 1
ATOM 530 C C . CYS A 1 71 ? 16.281 -1.059 -12.457 1.00 92.75 71 CYS A C 1
ATOM 532 O O . CYS A 1 71 ? 15.157 -0.797 -12.012 1.00 92.75 71 CYS A O 1
ATOM 534 N N . PRO A 1 72 ? 16.514 -1.223 -13.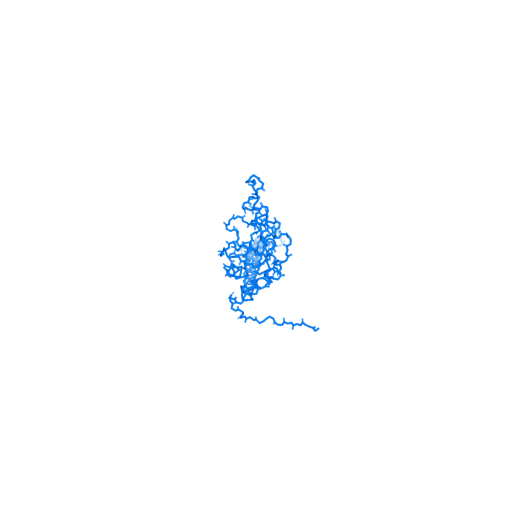771 1.00 90.69 72 PRO A N 1
ATOM 535 C CA . PRO A 1 72 ? 15.444 -1.285 -14.756 1.00 90.69 72 PRO A CA 1
ATOM 536 C C . PRO A 1 72 ? 14.654 -2.588 -14.587 1.00 90.69 72 PRO A C 1
ATOM 538 O O . PRO A 1 72 ? 15.245 -3.666 -14.475 1.00 90.69 72 PRO A O 1
ATOM 541 N N . ALA A 1 73 ? 13.328 -2.497 -14.599 1.00 91.81 73 ALA A N 1
ATOM 542 C CA . ALA A 1 73 ? 12.432 -3.646 -14.607 1.00 91.81 73 ALA A CA 1
ATOM 543 C C . ALA A 1 73 ? 11.278 -3.423 -15.598 1.00 91.81 73 ALA A C 1
ATOM 545 O O . ALA A 1 73 ? 10.920 -2.273 -15.869 1.00 91.81 73 ALA A O 1
ATOM 546 N N . PRO A 1 74 ? 10.690 -4.498 -16.149 1.00 92.69 74 PRO A N 1
ATOM 547 C CA . PRO A 1 74 ? 9.464 -4.394 -16.929 1.00 92.69 74 PRO A CA 1
ATOM 548 C C . PRO A 1 74 ? 8.365 -3.679 -16.136 1.00 92.69 74 PRO A C 1
ATOM 550 O O . PRO A 1 74 ? 8.225 -3.903 -14.932 1.00 92.69 74 PRO A O 1
ATOM 553 N N . ARG A 1 75 ? 7.580 -2.828 -16.800 1.00 90.62 75 ARG A N 1
ATOM 554 C CA . ARG A 1 75 ? 6.532 -2.024 -16.149 1.00 90.62 75 ARG A CA 1
ATOM 555 C C . ARG A 1 75 ? 5.446 -2.877 -15.483 1.00 90.62 75 ARG A C 1
ATOM 557 O O . ARG A 1 75 ? 4.839 -2.439 -14.518 1.00 90.62 75 ARG A O 1
ATOM 564 N N . ASP A 1 76 ? 5.220 -4.090 -15.983 1.00 92.62 76 ASP A N 1
ATOM 565 C CA . ASP A 1 76 ? 4.280 -5.072 -15.428 1.00 92.62 76 ASP A CA 1
ATOM 566 C C . ASP A 1 76 ? 4.836 -5.852 -14.222 1.00 92.62 76 ASP A C 1
ATOM 568 O O . ASP A 1 76 ? 4.069 -6.499 -13.515 1.00 92.62 76 ASP A O 1
ATOM 572 N N . SER A 1 77 ? 6.147 -5.769 -13.970 1.00 94.12 77 SER A N 1
ATOM 573 C CA . SER A 1 77 ? 6.860 -6.416 -12.854 1.00 94.12 77 SER A CA 1
ATOM 574 C C . SER A 1 77 ? 7.114 -5.442 -11.693 1.00 94.12 77 SER A C 1
ATOM 576 O O . SER A 1 77 ? 8.163 -5.462 -11.033 1.00 94.12 77 SER A O 1
ATOM 578 N N . GLY A 1 78 ? 6.193 -4.503 -11.513 1.00 94.88 78 GLY A N 1
ATOM 579 C CA . GLY A 1 78 ? 6.248 -3.493 -10.474 1.00 94.88 78 GLY A CA 1
ATOM 580 C C . GLY A 1 78 ? 4.998 -2.635 -10.456 1.00 94.88 78 GLY A C 1
ATOM 581 O O . GLY A 1 78 ? 4.086 -2.803 -11.264 1.00 94.88 78 GLY A O 1
ATOM 582 N N . LEU A 1 79 ? 4.982 -1.691 -9.527 1.00 94.81 79 LEU A N 1
ATOM 583 C CA . LEU A 1 79 ? 3.858 -0.803 -9.304 1.00 94.81 79 LEU A CA 1
ATOM 584 C C . LEU A 1 79 ? 4.304 0.654 -9.408 1.00 94.81 79 LEU A C 1
ATOM 586 O O . LEU A 1 79 ? 5.298 1.064 -8.803 1.00 94.81 79 LEU A O 1
ATOM 590 N N . GLU A 1 80 ? 3.555 1.427 -10.187 1.00 95.12 80 GLU A N 1
ATOM 591 C CA . GLU A 1 80 ? 3.773 2.855 -10.410 1.00 95.12 80 GLU A CA 1
ATOM 592 C C . GLU A 1 80 ? 2.719 3.659 -9.646 1.00 95.12 80 GLU A C 1
ATOM 594 O O . GLU A 1 80 ? 1.527 3.342 -9.685 1.00 95.12 80 GLU A O 1
ATOM 599 N N . CYS A 1 81 ? 3.147 4.680 -8.905 1.00 93.44 81 CYS A N 1
ATOM 600 C CA . CYS A 1 81 ? 2.221 5.531 -8.170 1.00 93.44 81 CYS A CA 1
ATOM 601 C C . CYS A 1 81 ? 1.464 6.478 -9.115 1.00 93.44 81 CYS A C 1
ATOM 603 O O . CYS A 1 81 ? 2.000 6.944 -10.114 1.00 93.44 81 CYS A O 1
ATOM 605 N N . GLY A 1 82 ? 0.218 6.814 -8.772 1.00 88.12 82 GLY A N 1
ATOM 606 C CA . GLY A 1 82 ? -0.599 7.756 -9.549 1.00 88.12 82 GLY A CA 1
ATOM 607 C C . GLY A 1 82 ? -0.237 9.237 -9.361 1.00 88.12 82 GLY A C 1
ATOM 608 O O . GLY A 1 82 ? -1.060 10.094 -9.675 1.00 88.12 82 GLY A O 1
ATOM 609 N N . ALA A 1 83 ? 0.929 9.554 -8.785 1.00 88.88 83 ALA A N 1
ATOM 610 C CA . ALA A 1 83 ? 1.398 10.935 -8.655 1.00 88.88 83 ALA A CA 1
ATOM 611 C C . ALA A 1 83 ? 1.992 11.442 -9.977 1.00 88.88 83 ALA A C 1
ATOM 613 O O . ALA A 1 83 ? 2.348 10.659 -10.853 1.00 88.88 83 ALA A O 1
ATOM 614 N N . THR A 1 84 ? 2.181 12.757 -10.085 1.00 83.94 84 THR A N 1
ATOM 615 C CA . THR A 1 84 ? 2.801 13.396 -11.260 1.00 83.94 84 THR A CA 1
ATOM 616 C C . THR A 1 84 ? 4.208 12.884 -11.559 1.00 83.94 84 THR A C 1
ATOM 618 O O . THR A 1 84 ? 4.615 12.883 -12.712 1.00 83.94 84 THR A O 1
ATOM 621 N N . GLU A 1 85 ? 4.946 12.452 -10.534 1.00 83.31 85 GLU A N 1
ATOM 622 C CA . GLU A 1 85 ? 6.313 11.941 -10.682 1.00 83.31 85 GLU A CA 1
ATOM 623 C C . GLU A 1 85 ? 6.389 10.454 -11.069 1.00 83.31 85 GLU A C 1
ATOM 625 O O . GLU A 1 85 ? 7.480 9.978 -11.371 1.00 83.31 85 GLU A O 1
ATOM 630 N N . GLY A 1 86 ? 5.272 9.710 -11.055 1.00 90.06 86 GLY A N 1
ATOM 631 C CA . GLY A 1 86 ? 5.231 8.318 -11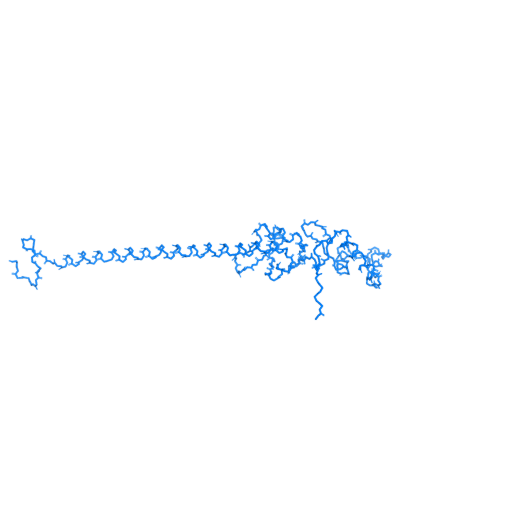.527 1.00 90.06 86 GLY A CA 1
ATOM 632 C C . GLY A 1 86 ? 6.250 7.392 -10.849 1.00 90.06 86 GLY A C 1
ATOM 633 O O . GLY A 1 86 ? 6.987 6.665 -11.516 1.00 90.06 86 GLY A O 1
ATOM 634 N N . HIS A 1 87 ? 6.354 7.426 -9.514 1.00 93.75 87 HIS A N 1
ATOM 635 C CA . HIS A 1 87 ? 7.340 6.610 -8.797 1.00 93.75 87 HIS A CA 1
ATOM 636 C C . HIS A 1 87 ? 7.072 5.122 -9.007 1.00 93.75 87 HIS A C 1
ATOM 638 O O . HIS A 1 87 ? 6.053 4.597 -8.557 1.00 93.75 87 HIS A O 1
ATOM 644 N N . PHE A 1 88 ? 8.027 4.440 -9.631 1.00 95.38 88 PHE A N 1
ATOM 645 C CA . PHE A 1 88 ? 7.962 3.009 -9.890 1.00 95.38 88 PHE A CA 1
ATOM 646 C C . PHE A 1 88 ? 8.774 2.212 -8.862 1.00 95.38 88 PHE A C 1
ATOM 648 O O . PHE A 1 88 ? 9.936 2.521 -8.578 1.00 95.38 88 PHE A O 1
ATOM 655 N N . ALA A 1 89 ? 8.186 1.144 -8.330 1.00 95.69 89 ALA A N 1
ATOM 656 C CA . ALA A 1 89 ? 8.867 0.156 -7.503 1.00 95.69 89 ALA A CA 1
ATOM 657 C C . ALA A 1 89 ? 8.712 -1.235 -8.123 1.00 95.69 89 ALA A C 1
ATOM 659 O O . ALA A 1 89 ? 7.592 -1.659 -8.386 1.00 95.69 89 ALA A O 1
ATOM 660 N N . CYS A 1 90 ? 9.818 -1.956 -8.338 1.00 96.75 90 CYS A N 1
ATOM 661 C CA . CYS A 1 90 ? 9.729 -3.357 -8.755 1.00 96.75 90 CYS A CA 1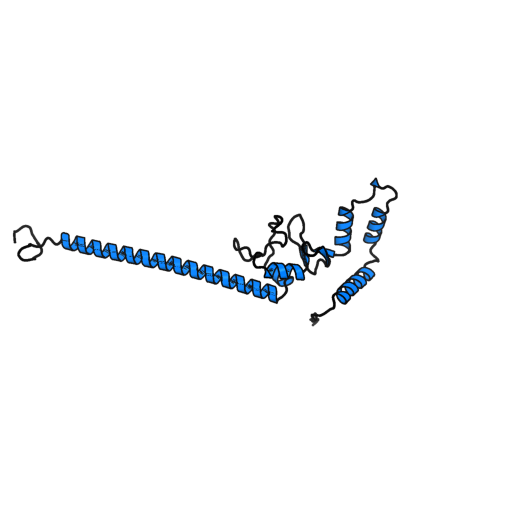
ATOM 662 C C . CYS A 1 90 ? 9.118 -4.215 -7.637 1.00 96.75 90 CYS A C 1
ATOM 664 O O . CYS A 1 90 ? 9.235 -3.861 -6.460 1.00 96.75 90 CYS A O 1
ATOM 666 N N . ASP A 1 91 ? 8.517 -5.349 -7.999 1.00 96.62 91 ASP A N 1
ATOM 667 C CA . ASP A 1 91 ? 7.782 -6.222 -7.069 1.00 96.62 91 ASP A CA 1
ATOM 668 C C . ASP A 1 91 ? 8.604 -6.609 -5.822 1.00 96.62 91 ASP A C 1
ATOM 670 O O . ASP A 1 91 ? 8.096 -6.569 -4.699 1.00 96.62 91 ASP A O 1
ATOM 674 N N . ASP A 1 92 ? 9.900 -6.901 -5.980 1.00 96.00 92 ASP A N 1
ATOM 675 C CA . ASP A 1 92 ? 10.795 -7.251 -4.867 1.00 96.00 92 ASP A CA 1
ATOM 676 C C . ASP A 1 92 ? 10.946 -6.094 -3.867 1.00 96.00 92 ASP A C 1
ATOM 678 O O . ASP A 1 92 ? 10.775 -6.256 -2.655 1.00 96.00 92 ASP A O 1
ATOM 682 N N . CYS A 1 93 ? 11.256 -4.897 -4.368 1.00 95.50 93 CYS A N 1
ATOM 683 C CA . CYS A 1 93 ? 11.440 -3.719 -3.528 1.00 95.50 93 CYS A CA 1
ATOM 684 C C . CYS A 1 93 ? 10.114 -3.240 -2.925 1.00 95.50 93 CYS A C 1
ATOM 686 O O . CYS A 1 93 ? 10.091 -2.792 -1.779 1.00 95.50 93 CYS A O 1
ATOM 688 N N . PHE A 1 94 ? 9.015 -3.373 -3.666 1.00 94.75 94 PHE A N 1
ATOM 689 C CA . PHE A 1 94 ? 7.675 -3.077 -3.179 1.00 94.75 94 PHE A CA 1
ATOM 690 C C . PHE A 1 94 ? 7.247 -4.044 -2.064 1.00 94.75 94 PHE A C 1
ATOM 692 O O . PHE A 1 94 ? 6.709 -3.617 -1.044 1.00 94.75 94 PHE A O 1
ATOM 699 N N . SER A 1 95 ? 7.578 -5.330 -2.190 1.00 94.81 95 SER A N 1
ATOM 700 C CA . SER A 1 95 ? 7.339 -6.333 -1.145 1.00 94.81 95 SER A CA 1
ATOM 701 C C . SER A 1 95 ? 8.093 -5.999 0.141 1.00 94.81 95 SER A C 1
ATOM 703 O O . SER A 1 95 ? 7.502 -5.992 1.217 1.00 94.81 95 SER A O 1
ATOM 705 N N . LEU A 1 96 ? 9.377 -5.642 0.035 1.00 93.00 96 LEU A N 1
ATOM 706 C CA . LEU A 1 96 ? 10.178 -5.212 1.186 1.00 93.00 96 LEU A CA 1
ATOM 707 C C . LEU A 1 96 ? 9.638 -3.931 1.832 1.00 93.00 96 LEU A C 1
ATOM 709 O O . LEU A 1 96 ? 9.711 -3.779 3.050 1.00 93.00 96 LEU A O 1
ATOM 713 N N . HIS A 1 97 ? 9.099 -3.007 1.033 1.00 91.56 97 HIS A N 1
ATOM 714 C CA . HIS A 1 97 ? 8.446 -1.798 1.538 1.00 91.56 97 HIS A CA 1
ATOM 715 C C . HIS A 1 97 ? 7.212 -2.133 2.383 1.00 91.56 97 HIS A C 1
ATOM 717 O O . HIS A 1 97 ? 7.051 -1.592 3.474 1.00 91.56 97 HIS A O 1
ATOM 723 N N . ILE A 1 98 ? 6.386 -3.079 1.932 1.00 90.25 98 ILE A N 1
ATOM 724 C CA . ILE A 1 98 ? 5.211 -3.552 2.680 1.00 90.25 98 ILE A CA 1
ATOM 725 C C . ILE A 1 98 ? 5.620 -4.224 3.992 1.00 90.25 98 ILE A C 1
ATOM 727 O O . ILE A 1 98 ? 5.015 -3.967 5.032 1.00 90.25 98 ILE A O 1
ATOM 731 N N . GLU A 1 99 ? 6.672 -5.043 3.968 1.00 87.19 99 GLU A N 1
ATOM 732 C CA . GLU A 1 99 ? 7.163 -5.735 5.165 1.00 87.19 99 GLU A CA 1
ATOM 733 C C . GLU A 1 99 ? 7.703 -4.794 6.247 1.00 87.19 99 GLU A C 1
ATOM 735 O O . GLU A 1 99 ? 7.798 -5.196 7.403 1.00 87.19 99 GLU A O 1
ATOM 740 N N . ARG A 1 100 ? 8.058 -3.551 5.906 1.00 80.38 100 ARG A N 1
ATOM 741 C CA . ARG A 1 100 ? 8.566 -2.571 6.876 1.00 80.38 100 ARG A CA 1
ATOM 742 C C . ARG A 1 100 ? 7.474 -1.911 7.721 1.00 80.38 100 ARG A C 1
ATOM 744 O O . ARG A 1 100 ? 7.818 -1.109 8.579 1.00 80.38 100 ARG A O 1
ATOM 751 N N . PHE A 1 101 ? 6.197 -2.256 7.525 1.00 63.88 101 PHE A N 1
ATOM 752 C CA . PHE A 1 101 ? 5.018 -1.847 8.319 1.00 63.88 101 PHE A CA 1
ATOM 753 C C . PHE A 1 101 ? 4.700 -0.339 8.378 1.00 63.88 101 PHE A C 1
ATOM 755 O O . PHE A 1 101 ? 3.538 0.032 8.526 1.00 63.88 101 PHE A O 1
ATOM 762 N N . GLU A 1 102 ? 5.674 0.544 8.151 1.00 62.84 102 GLU A N 1
ATOM 763 C CA . GLU A 1 102 ? 5.516 2.004 8.032 1.00 62.84 102 GLU A CA 1
ATOM 764 C C . GLU A 1 102 ? 4.674 2.423 6.811 1.00 62.84 102 GLU A C 1
ATOM 766 O O . GLU A 1 102 ? 4.238 3.573 6.691 1.00 62.84 102 GLU A O 1
ATOM 771 N N . ALA A 1 103 ? 4.429 1.479 5.899 1.00 59.88 103 ALA A N 1
ATOM 772 C CA . ALA A 1 103 ? 3.678 1.692 4.675 1.00 59.88 103 ALA A CA 1
ATOM 773 C C . ALA A 1 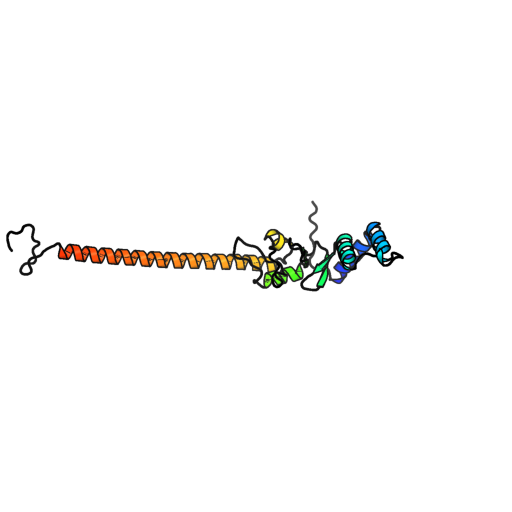103 ? 2.152 1.750 4.890 1.00 59.88 103 ALA A C 1
ATOM 775 O O . ALA A 1 103 ? 1.446 2.251 4.015 1.00 59.88 103 ALA A O 1
ATOM 776 N N . LEU A 1 104 ? 1.626 1.276 6.027 1.00 67.44 104 LEU A N 1
ATOM 777 C CA . LEU A 1 104 ? 0.188 1.284 6.319 1.00 67.44 104 LEU A CA 1
ATOM 778 C C . LEU A 1 104 ? -0.322 2.696 6.665 1.00 67.44 104 LEU A C 1
ATOM 780 O O . LEU A 1 104 ? 0.192 3.364 7.562 1.00 67.44 104 LEU A O 1
ATOM 784 N N . CYS A 1 105 ? -1.370 3.154 5.973 1.00 62.75 105 CYS A N 1
ATOM 785 C CA . CYS A 1 105 ? -2.148 4.332 6.369 1.00 62.75 105 CYS A CA 1
ATOM 786 C C . CYS A 1 105 ? -3.388 3.912 7.166 1.00 62.75 105 CYS A C 1
ATOM 788 O O . CYS A 1 105 ? -4.210 3.156 6.656 1.00 62.75 105 CYS A O 1
ATOM 790 N N . GLY A 1 106 ? -3.547 4.447 8.382 1.00 56.88 106 GLY A N 1
ATOM 791 C CA . GLY A 1 106 ? -4.726 4.207 9.229 1.00 56.88 106 GLY A CA 1
ATOM 792 C C . GLY A 1 106 ? -5.896 5.176 9.004 1.00 56.88 106 GLY A C 1
ATOM 793 O O . GLY A 1 106 ? -7.034 4.852 9.336 1.00 56.88 106 GLY A O 1
ATOM 794 N N . GLU A 1 107 ? -5.663 6.354 8.419 1.00 52.94 107 GLU A N 1
ATOM 795 C CA . GLU A 1 107 ? -6.716 7.357 8.219 1.00 52.94 107 GLU A CA 1
ATOM 796 C C . GLU A 1 107 ? -7.386 7.185 6.846 1.00 52.94 107 GLU A C 1
ATOM 798 O O . GLU A 1 107 ? -6.799 7.496 5.811 1.00 52.94 107 GLU A O 1
ATOM 803 N N . GLY A 1 108 ? -8.625 6.677 6.835 1.00 53.47 108 GLY A N 1
ATOM 804 C CA . GLY A 1 108 ? -9.475 6.601 5.634 1.00 53.47 108 GLY A CA 1
ATOM 805 C C . GLY A 1 108 ? -9.650 5.213 5.006 1.00 53.47 108 GLY A C 1
ATOM 806 O O . GLY A 1 108 ? -10.369 5.089 4.017 1.00 53.47 108 GLY A O 1
ATOM 807 N N . GLY A 1 109 ? -9.052 4.167 5.584 1.00 61.97 109 GLY A N 1
ATOM 808 C CA . GLY A 1 109 ? -9.180 2.776 5.129 1.00 61.97 109 GLY A CA 1
ATOM 809 C C . GLY A 1 109 ? -7.838 2.129 4.763 1.00 61.97 109 GLY A C 1
ATOM 810 O O . GLY A 1 109 ? -6.817 2.818 4.716 1.00 61.97 109 GLY A O 1
ATOM 811 N N . PRO A 1 110 ? -7.820 0.805 4.511 1.00 69.69 110 PRO A N 1
ATOM 812 C CA . PRO A 1 110 ? -6.586 0.056 4.299 1.00 69.69 110 PRO A CA 1
ATOM 813 C C . PRO A 1 110 ? -5.954 0.445 2.960 1.00 69.69 110 PRO A C 1
ATOM 815 O O . PRO A 1 110 ? -6.375 0.004 1.890 1.00 69.69 110 PRO A O 1
ATOM 818 N N . SER A 1 111 ? -4.939 1.299 3.026 1.00 86.00 111 SER A N 1
ATOM 819 C CA . SER A 1 111 ? -4.166 1.757 1.875 1.00 86.00 111 SER A CA 1
ATOM 820 C C . SER A 1 111 ? -2.680 1.777 2.211 1.00 86.00 111 SER A C 1
ATOM 822 O O . SER A 1 111 ? -2.291 1.933 3.373 1.00 86.00 111 SER A O 1
ATOM 824 N N . VAL A 1 112 ? -1.850 1.590 1.185 1.00 89.44 112 VAL A N 1
ATOM 825 C CA . VAL A 1 112 ? -0.393 1.488 1.329 1.00 89.44 112 VAL A CA 1
ATOM 826 C C . VAL A 1 112 ? 0.260 2.724 0.720 1.00 89.44 112 VAL A C 1
ATOM 828 O O . VAL A 1 112 ? -0.037 3.082 -0.417 1.00 89.44 112 VAL A O 1
ATOM 831 N N . LYS A 1 113 ? 1.137 3.402 1.464 1.00 91.44 113 LYS A N 1
ATOM 832 C CA . LYS A 1 113 ? 1.868 4.58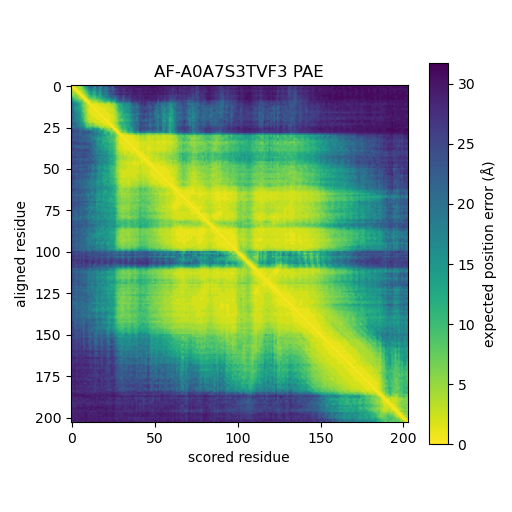4 0.984 1.00 91.44 113 LYS A CA 1
ATOM 833 C C . LYS A 1 113 ? 2.816 4.221 -0.149 1.00 91.44 113 LYS A C 1
ATOM 835 O O . LYS A 1 113 ? 3.431 3.153 -0.132 1.00 91.44 113 LYS A O 1
ATOM 840 N N . CYS A 1 114 ? 3.001 5.160 -1.070 1.00 92.31 114 CYS A N 1
ATOM 841 C CA . CYS A 1 114 ? 4.076 5.101 -2.048 1.00 92.31 114 CYS A CA 1
ATOM 842 C C . CYS A 1 114 ? 5.438 4.853 -1.377 1.00 92.31 114 CYS A C 1
ATOM 844 O O . CYS A 1 114 ? 5.724 5.410 -0.318 1.00 92.31 114 CYS A O 1
ATOM 846 N N . CYS A 1 115 ? 6.313 4.075 -2.020 1.00 90.62 115 CYS A N 1
ATOM 847 C CA . CYS A 1 115 ? 7.687 3.864 -1.557 1.00 90.62 115 CYS A CA 1
ATOM 848 C C . CYS A 1 115 ? 8.477 5.174 -1.435 1.00 90.62 115 CYS A C 1
ATOM 850 O O . CYS A 1 115 ? 9.395 5.263 -0.631 1.00 90.62 115 CYS A O 1
ATOM 852 N N . ALA A 1 116 ? 8.099 6.197 -2.204 1.00 91.31 116 ALA A N 1
ATOM 853 C CA . ALA A 1 116 ? 8.671 7.537 -2.170 1.00 91.31 116 ALA A CA 1
ATOM 854 C C . ALA A 1 116 ? 8.004 8.470 -1.139 1.00 91.31 116 ALA A C 1
ATOM 856 O O . ALA A 1 116 ? 8.195 9.684 -1.196 1.00 91.31 116 ALA A O 1
ATOM 857 N N . SER A 1 117 ? 7.213 7.958 -0.188 1.00 89.06 117 SER A N 1
ATOM 858 C CA . SER A 1 117 ? 6.545 8.811 0.808 1.00 89.06 117 SER A CA 1
ATOM 859 C C . SER A 1 117 ? 7.526 9.595 1.679 1.00 89.06 117 SER A C 1
ATOM 861 O O . SER A 1 117 ? 7.231 10.716 2.080 1.00 89.06 117 SER A O 1
ATOM 863 N N . PHE A 1 118 ? 8.720 9.048 1.929 1.00 84.38 118 PHE A N 1
ATOM 864 C CA . PHE A 1 118 ? 9.794 9.751 2.640 1.00 84.38 118 PHE A CA 1
ATOM 865 C C . PHE A 1 118 ? 10.336 10.966 1.865 1.00 84.38 118 PHE A C 1
ATOM 867 O O . PHE A 1 118 ? 10.967 11.833 2.460 1.00 84.38 118 PHE A O 1
ATOM 874 N N . MET A 1 119 ? 10.071 11.042 0.555 1.00 87.81 119 MET A N 1
ATOM 875 C CA . MET A 1 119 ? 10.398 12.181 -0.312 1.00 87.81 119 MET A CA 1
ATOM 876 C C . MET A 1 119 ? 9.211 13.139 -0.500 1.00 87.81 119 MET A C 1
ATOM 878 O O . MET A 1 119 ? 9.295 14.059 -1.303 1.00 87.81 119 MET A O 1
ATOM 882 N N . GLY A 1 120 ? 8.107 12.939 0.230 1.00 89.00 120 GLY A N 1
ATOM 883 C CA . GLY A 1 120 ? 6.914 13.789 0.158 1.00 89.00 120 GLY A CA 1
ATOM 884 C C . GLY A 1 120 ? 5.823 13.297 -0.797 1.00 89.00 120 GLY A C 1
ATOM 885 O O . GLY A 1 120 ? 4.863 14.020 -1.039 1.00 89.00 120 GLY A O 1
ATOM 886 N N . CYS A 1 121 ? 5.923 12.076 -1.333 1.00 90.69 121 CYS A N 1
ATOM 887 C CA . CYS A 1 121 ? 4.859 11.516 -2.168 1.00 90.69 121 CYS A CA 1
ATOM 888 C C . CYS A 1 121 ? 3.637 11.102 -1.327 1.00 90.69 121 CYS A C 1
ATOM 890 O O . CYS A 1 121 ? 3.728 10.223 -0.468 1.00 90.69 121 CYS A O 1
ATOM 892 N N . GLU A 1 122 ? 2.476 11.690 -1.619 1.00 90.38 122 GLU A N 1
ATOM 893 C CA . GLU A 1 122 ? 1.208 11.395 -0.931 1.00 90.38 122 GLU A CA 1
ATOM 894 C C . GLU A 1 122 ? 0.371 10.300 -1.613 1.00 90.38 122 GLU A C 1
ATOM 896 O O . GLU A 1 122 ? -0.720 9.958 -1.143 1.00 90.38 122 GLU A O 1
ATOM 901 N N . ALA A 1 123 ? 0.859 9.742 -2.725 1.00 91.00 123 ALA A N 1
ATOM 902 C CA . ALA A 1 123 ? 0.148 8.694 -3.441 1.00 91.00 123 ALA A CA 1
ATOM 903 C C . ALA A 1 123 ? -0.030 7.441 -2.575 1.00 91.00 123 ALA A C 1
ATOM 905 O O . ALA A 1 123 ? 0.832 7.059 -1.773 1.00 91.00 123 ALA A O 1
ATOM 906 N N . ARG A 1 124 ? -1.172 6.784 -2.777 1.00 90.94 124 ARG A N 1
ATOM 907 C CA . ARG A 1 124 ? -1.577 5.583 -2.054 1.00 90.94 124 ARG A CA 1
ATOM 908 C C . ARG A 1 124 ? -1.974 4.497 -3.039 1.00 90.94 124 ARG A C 1
ATOM 910 O O . ARG A 1 124 ? -2.627 4.776 -4.042 1.00 90.94 124 ARG A O 1
ATOM 917 N N . PHE A 1 125 ? -1.611 3.269 -2.714 1.00 91.38 125 PHE A N 1
ATOM 918 C CA . PHE A 1 125 ? -1.983 2.079 -3.458 1.00 91.38 125 PHE A CA 1
ATOM 919 C C . PHE A 1 125 ? -3.205 1.420 -2.839 1.00 91.38 125 PHE A C 1
ATOM 921 O O . PHE A 1 125 ? -3.364 1.386 -1.610 1.00 91.38 125 PHE A O 1
ATOM 928 N N . THR A 1 126 ? -4.063 0.879 -3.703 1.00 90.50 126 THR A N 1
ATOM 929 C CA . THR A 1 126 ? -5.210 0.095 -3.258 1.00 90.50 126 THR A CA 1
ATOM 930 C C . THR A 1 126 ? -4.753 -1.289 -2.816 1.00 90.50 126 THR A C 1
ATOM 932 O O . THR A 1 126 ? -3.718 -1.798 -3.243 1.00 90.50 126 THR A O 1
ATOM 935 N N . PHE A 1 127 ? -5.567 -1.957 -2.004 1.00 89.06 127 PHE A N 1
ATOM 936 C CA . PHE A 1 127 ? -5.285 -3.331 -1.594 1.00 89.06 127 PHE A CA 1
ATOM 937 C C . PHE A 1 127 ? -5.217 -4.318 -2.769 1.00 89.06 127 PHE A C 1
ATOM 939 O O . PHE A 1 127 ? -4.514 -5.321 -2.689 1.00 89.06 127 PHE A O 1
ATOM 946 N N . GLN A 1 128 ? -5.933 -4.035 -3.863 1.00 91.44 128 GLN A N 1
ATOM 947 C CA . GLN A 1 128 ? -5.903 -4.862 -5.071 1.00 91.44 128 GLN A CA 1
ATOM 948 C C . GLN A 1 128 ? -4.562 -4.747 -5.796 1.00 91.44 128 GLN A C 1
ATOM 950 O O . GLN A 1 128 ? -4.018 -5.765 -6.223 1.00 91.44 128 GLN A O 1
ATOM 955 N N . ASP A 1 129 ? -4.017 -3.533 -5.890 1.00 92.19 129 ASP A N 1
ATOM 956 C CA . ASP A 1 129 ? -2.695 -3.300 -6.478 1.00 92.19 129 ASP A CA 1
ATOM 957 C C . ASP A 1 129 ? -1.620 -3.990 -5.642 1.00 92.19 129 ASP A C 1
ATOM 959 O O . ASP A 1 129 ? -0.763 -4.704 -6.162 1.00 92.19 129 ASP A O 1
ATOM 963 N N . VAL A 1 130 ? -1.734 -3.854 -4.320 1.00 91.94 130 VAL A N 1
ATOM 964 C CA . VAL A 1 130 ? -0.822 -4.483 -3.370 1.00 91.94 130 VAL A CA 1
ATOM 965 C C . VAL A 1 130 ? -0.862 -6.006 -3.504 1.00 91.94 130 VAL A C 1
ATOM 967 O O . VAL A 1 130 ? 0.184 -6.628 -3.634 1.00 91.94 130 VAL A O 1
ATOM 970 N N . ALA A 1 131 ? -2.049 -6.612 -3.546 1.00 92.81 131 ALA A N 1
ATOM 971 C CA . ALA A 1 131 ? -2.203 -8.059 -3.699 1.00 92.81 131 ALA A CA 1
ATOM 972 C C . ALA A 1 131 ? -1.637 -8.599 -5.024 1.00 92.81 131 ALA A C 1
ATOM 974 O O . ALA A 1 131 ? -1.277 -9.772 -5.102 1.00 92.81 131 ALA A O 1
ATOM 975 N N . ARG A 1 132 ? -1.596 -7.770 -6.076 1.00 94.88 132 ARG A N 1
ATOM 976 C CA . ARG A 1 132 ? -1.080 -8.160 -7.394 1.00 94.88 132 ARG A CA 1
ATOM 977 C C . ARG A 1 132 ? 0.447 -8.156 -7.451 1.00 94.88 132 ARG A C 1
ATOM 979 O O . ARG A 1 132 ? 1.005 -9.029 -8.106 1.00 94.88 132 ARG A O 1
ATOM 986 N N . HIS A 1 133 ? 1.082 -7.184 -6.801 1.00 94.94 133 HIS A N 1
ATOM 987 C CA . HIS A 1 133 ? 2.516 -6.906 -6.951 1.00 94.94 133 HIS A CA 1
ATOM 988 C C . HIS A 1 133 ? 3.363 -7.313 -5.744 1.00 94.94 133 HIS A C 1
ATOM 990 O O . HIS A 1 133 ? 4.567 -7.526 -5.860 1.00 94.94 133 HIS A O 1
ATOM 996 N N . ALA A 1 134 ? 2.759 -7.432 -4.565 1.00 93.31 134 ALA A N 1
ATOM 997 C CA . ALA A 1 134 ? 3.468 -7.892 -3.385 1.00 93.31 134 ALA A CA 1
ATOM 998 C C . ALA A 1 134 ? 3.669 -9.409 -3.416 1.00 93.31 134 ALA A C 1
ATOM 1000 O O . ALA A 1 134 ? 2.781 -10.176 -3.797 1.00 93.31 134 ALA A O 1
ATOM 1001 N N . ALA A 1 135 ? 4.811 -9.857 -2.901 1.00 95.12 135 ALA A N 1
ATOM 1002 C CA . ALA A 1 135 ? 5.034 -11.256 -2.591 1.00 95.12 135 ALA A CA 1
ATOM 1003 C C . ALA A 1 135 ? 3.921 -11.764 -1.648 1.00 95.12 135 ALA A C 1
ATOM 1005 O O . ALA A 1 135 ? 3.561 -11.059 -0.698 1.00 95.12 135 ALA A O 1
ATOM 1006 N N . PRO A 1 136 ? 3.414 -13.000 -1.827 1.00 94.12 136 PRO A N 1
ATOM 1007 C CA . PRO A 1 136 ? 2.323 -13.528 -1.006 1.00 94.12 136 PRO A CA 1
ATOM 1008 C C . PRO A 1 136 ? 2.592 -13.467 0.503 1.00 94.12 136 PRO A C 1
ATOM 1010 O O . PRO A 1 136 ? 1.681 -13.202 1.279 1.00 94.12 136 PRO A O 1
ATOM 1013 N N . SER A 1 137 ? 3.845 -13.661 0.926 1.00 93.69 137 SER A N 1
ATOM 1014 C CA . SER A 1 137 ? 4.251 -13.549 2.331 1.00 93.69 137 SER A CA 1
ATOM 1015 C C . SER A 1 137 ? 4.195 -12.115 2.859 1.00 93.69 137 SER A C 1
ATOM 1017 O O . SER A 1 137 ? 3.799 -11.906 4.002 1.00 93.69 137 SER A O 1
ATOM 1019 N N . ALA A 1 138 ? 4.576 -11.130 2.042 1.00 91.75 138 ALA A N 1
ATOM 1020 C CA . ALA A 1 138 ? 4.497 -9.719 2.406 1.00 91.75 138 ALA A CA 1
ATOM 1021 C C . ALA A 1 138 ? 3.032 -9.270 2.499 1.00 91.75 138 ALA A C 1
ATOM 1023 O O . ALA A 1 138 ? 2.652 -8.579 3.442 1.00 91.75 138 ALA A O 1
ATOM 1024 N N . PHE A 1 139 ? 2.192 -9.725 1.565 1.00 91.81 139 PHE A N 1
ATOM 1025 C CA . PHE A 1 139 ? 0.759 -9.449 1.590 1.00 91.81 139 PHE A CA 1
ATOM 1026 C C . PHE A 1 139 ? 0.049 -10.101 2.783 1.00 91.81 139 PHE A C 1
ATOM 1028 O O . PHE A 1 139 ? -0.752 -9.440 3.434 1.00 91.81 139 PHE A O 1
ATOM 1035 N N . ALA A 1 140 ? 0.373 -11.354 3.120 1.00 90.88 140 ALA A N 1
ATOM 1036 C CA . ALA A 1 140 ? -0.178 -12.019 4.303 1.00 90.88 140 ALA A CA 1
ATOM 1037 C C . ALA A 1 140 ? 0.174 -11.254 5.588 1.00 90.88 140 ALA A C 1
ATOM 1039 O O . ALA A 1 140 ? -0.718 -10.896 6.348 1.00 90.88 140 ALA A O 1
ATOM 1040 N N . LYS A 1 141 ? 1.448 -10.870 5.759 1.00 88.38 141 LYS A N 1
ATOM 1041 C CA . LYS A 1 141 ? 1.864 -10.014 6.882 1.00 88.38 141 LYS A CA 1
ATOM 1042 C C . LYS A 1 141 ? 1.068 -8.713 6.928 1.00 88.38 141 LYS A C 1
ATOM 1044 O O . LYS A 1 141 ? 0.674 -8.277 8.002 1.00 88.38 141 LYS A O 1
ATOM 1049 N N . LEU A 1 142 ? 0.827 -8.073 5.784 1.00 88.31 142 LEU A N 1
ATOM 1050 C CA . LEU A 1 142 ? 0.026 -6.851 5.731 1.00 88.31 142 LEU A CA 1
ATOM 1051 C C . LEU A 1 142 ? -1.404 -7.081 6.239 1.00 88.31 142 LEU A C 1
ATOM 1053 O O . LEU A 1 142 ? -1.934 -6.235 6.954 1.00 88.31 142 LEU A O 1
ATOM 1057 N N . GLN A 1 143 ? -2.019 -8.206 5.868 1.00 88.19 143 GLN A N 1
ATOM 1058 C CA . GLN A 1 143 ? -3.359 -8.578 6.324 1.00 88.19 143 GLN A CA 1
ATOM 1059 C C . GLN A 1 143 ? -3.391 -8.821 7.833 1.00 88.19 143 GLN A C 1
ATOM 1061 O O . GLN A 1 143 ? -4.237 -8.228 8.500 1.00 88.19 143 GLN A O 1
ATOM 1066 N N . ASP A 1 144 ? -2.435 -9.592 8.358 1.00 87.75 144 ASP A N 1
ATOM 1067 C CA . ASP A 1 144 ? -2.321 -9.883 9.793 1.00 87.75 144 ASP A CA 1
ATOM 1068 C C . ASP A 1 144 ? -2.212 -8.581 10.604 1.00 87.75 144 ASP A C 1
ATOM 1070 O O . ASP A 1 144 ? -2.941 -8.366 11.565 1.00 87.75 144 ASP A O 1
ATOM 1074 N N . ASN A 1 145 ? -1.393 -7.628 10.149 1.00 83.62 145 ASN A N 1
ATOM 1075 C CA . ASN A 1 145 ? -1.239 -6.345 10.844 1.00 83.62 145 ASN A CA 1
ATOM 1076 C C . ASN A 1 145 ? -2.502 -5.481 10.821 1.00 83.62 145 ASN A C 1
ATOM 1078 O O . ASN A 1 145 ? -2.748 -4.711 11.749 1.00 83.62 145 ASN A O 1
ATOM 1082 N N . ILE A 1 146 ? -3.294 -5.555 9.751 1.00 84.44 146 ILE A N 1
ATOM 1083 C CA . ILE A 1 146 ? -4.577 -4.848 9.697 1.00 84.44 146 ILE A CA 1
ATOM 1084 C C . ILE A 1 146 ? -5.555 -5.467 10.690 1.00 84.44 146 ILE A C 1
ATOM 1086 O O . ILE A 1 146 ? -6.327 -4.734 11.305 1.00 84.44 146 ILE A O 1
ATOM 1090 N N . GLU A 1 147 ? -5.542 -6.788 10.842 1.00 84.75 147 GLU A N 1
ATOM 1091 C CA . GLU A 1 147 ? -6.350 -7.486 11.839 1.00 84.75 147 GLU A CA 1
ATOM 1092 C C . GLU A 1 147 ? -5.916 -7.102 13.259 1.00 84.75 147 GLU A C 1
ATOM 1094 O O . GLU A 1 147 ? -6.742 -6.592 14.015 1.00 84.75 147 GLU A O 1
ATOM 1099 N N . ASP A 1 148 ? -4.616 -7.153 13.555 1.00 84.31 148 ASP A N 1
ATOM 1100 C CA . ASP A 1 148 ? -4.059 -6.741 14.848 1.00 84.31 148 ASP A CA 1
ATOM 1101 C C . ASP A 1 148 ? -4.429 -5.287 15.201 1.00 84.31 148 ASP A C 1
ATOM 1103 O O . ASP A 1 148 ? -4.867 -4.987 16.314 1.00 84.31 148 ASP A O 1
ATOM 1107 N N . GLN A 1 149 ? -4.320 -4.350 14.248 1.00 81.56 149 GLN A N 1
ATOM 1108 C CA . GLN A 1 149 ? -4.720 -2.953 14.472 1.00 81.56 149 GLN A CA 1
ATOM 1109 C C . GLN A 1 149 ? -6.223 -2.801 14.737 1.00 81.56 149 GLN A C 1
ATOM 1111 O O . GLN A 1 149 ? -6.637 -1.920 15.501 1.00 81.56 149 GLN A O 1
ATOM 1116 N N . ARG A 1 150 ? -7.059 -3.632 14.107 1.00 81.38 150 ARG A N 1
ATOM 1117 C CA . ARG A 1 150 ? -8.506 -3.628 14.349 1.00 81.38 150 ARG A CA 1
ATOM 1118 C C . ARG A 1 150 ? -8.821 -4.163 15.735 1.00 81.38 150 ARG A C 1
ATOM 1120 O O . ARG A 1 150 ? -9.626 -3.536 16.421 1.00 81.38 150 ARG A O 1
ATOM 1127 N N . ASP A 1 151 ? -8.163 -5.232 16.158 1.00 83.44 151 ASP A N 1
ATOM 1128 C CA . ASP A 1 151 ? -8.358 -5.826 17.478 1.00 83.44 151 ASP A CA 1
ATOM 1129 C C . ASP A 1 151 ? -7.951 -4.855 18.588 1.00 83.44 151 ASP A C 1
ATOM 1131 O O . ASP A 1 151 ? -8.749 -4.586 19.488 1.00 83.44 151 ASP A O 1
ATOM 1135 N N . VAL A 1 152 ? -6.797 -4.191 18.452 1.00 83.38 152 VAL A N 1
ATOM 1136 C CA . VAL A 1 152 ? -6.368 -3.128 19.379 1.00 83.38 152 VAL A CA 1
ATOM 1137 C C . VAL A 1 152 ? -7.376 -1.971 19.416 1.00 83.38 152 VAL A C 1
ATOM 1139 O O . VAL A 1 152 ? -7.692 -1.443 20.484 1.00 83.38 152 VAL A O 1
ATOM 1142 N N . SER A 1 153 ? -7.930 -1.568 18.265 1.00 84.06 153 SER A N 1
ATOM 1143 C CA . SER A 1 153 ? -8.952 -0.512 18.211 1.00 84.06 153 SER A CA 1
ATOM 1144 C C . SER A 1 153 ? -10.258 -0.921 18.904 1.00 84.06 153 SER A C 1
ATOM 1146 O O . SER A 1 153 ? -10.888 -0.097 19.575 1.00 84.06 153 SER A O 1
ATOM 1148 N N . VAL A 1 154 ? -10.678 -2.180 18.755 1.00 84.94 154 VAL A N 1
ATOM 1149 C CA . VAL A 1 154 ? -11.875 -2.728 19.407 1.00 84.94 154 VAL A CA 1
ATOM 1150 C C . VAL A 1 154 ? -11.666 -2.833 20.914 1.00 84.94 154 VAL A C 1
ATOM 1152 O O . VAL A 1 154 ? -12.534 -2.392 21.667 1.00 84.94 154 VAL A O 1
ATOM 1155 N N . GLU A 1 155 ? -10.517 -3.338 21.356 1.00 89.62 155 GLU A N 1
ATOM 1156 C CA . GLU A 1 155 ? -10.174 -3.445 22.775 1.00 89.62 155 GLU A CA 1
ATOM 1157 C C . GLU A 1 155 ? -10.128 -2.065 23.441 1.00 89.62 155 GLU A C 1
ATOM 1159 O O . GLU A 1 155 ? -10.723 -1.861 24.500 1.00 89.62 155 GLU A O 1
ATOM 1164 N N . HIS A 1 156 ? -9.540 -1.069 22.771 1.00 89.31 156 HIS A N 1
ATOM 1165 C CA . HIS A 1 156 ? -9.533 0.305 23.267 1.00 89.31 156 HIS A CA 1
ATOM 1166 C C . HIS A 1 156 ? -10.950 0.875 23.438 1.00 89.31 156 HIS A C 1
ATOM 1168 O O . HIS A 1 156 ? -11.258 1.479 24.466 1.00 89.31 156 HIS A O 1
ATOM 1174 N N . LYS A 1 157 ? -11.840 0.659 22.460 1.00 89.31 157 LYS A N 1
ATOM 1175 C CA . LYS A 1 157 ? -13.251 1.081 22.553 1.00 89.31 157 LYS A CA 1
ATOM 1176 C C . LYS A 1 157 ? -13.997 0.349 23.664 1.00 89.31 157 LYS A C 1
ATOM 1178 O O . LYS A 1 157 ? -14.832 0.951 24.335 1.00 89.31 157 LYS A O 1
ATOM 1183 N N . PHE A 1 158 ? -13.709 -0.934 23.859 1.00 92.19 158 PHE A N 1
ATOM 1184 C CA . PHE A 1 158 ? -14.315 -1.727 24.921 1.00 92.19 158 PHE A CA 1
ATOM 1185 C C . PHE A 1 158 ? -13.905 -1.218 26.307 1.00 92.19 158 PHE A C 1
ATOM 1187 O O . PHE A 1 158 ? -14.767 -1.022 27.165 1.00 92.19 158 PHE A O 1
ATOM 1194 N N . GLU A 1 159 ? -12.621 -0.928 26.519 1.00 93.25 159 GLU A N 1
ATOM 1195 C CA . GLU A 1 159 ? -12.142 -0.366 27.785 1.00 93.25 159 GLU A CA 1
ATOM 1196 C C . GLU A 1 159 ? -12.678 1.054 28.030 1.00 93.25 159 GLU A C 1
ATOM 1198 O O . GLU A 1 159 ? -13.075 1.366 29.154 1.00 93.25 159 GLU A O 1
ATOM 1203 N N . GLN A 1 160 ? -12.807 1.889 26.989 1.00 93.12 160 GLN A N 1
ATOM 1204 C CA . GLN A 1 160 ? -13.498 3.182 27.103 1.00 93.12 160 GLN A CA 1
ATOM 1205 C C . GLN A 1 160 ? -14.957 3.010 27.550 1.00 93.12 160 GLN A C 1
ATOM 1207 O O . GLN A 1 160 ? -15.383 3.621 28.530 1.00 93.12 160 GLN A O 1
ATOM 1212 N N . TRP A 1 161 ? -15.710 2.131 26.885 1.00 94.19 161 TRP A N 1
ATOM 1213 C CA . TRP A 1 161 ? -17.108 1.864 27.225 1.00 94.19 161 TRP A CA 1
ATOM 1214 C C . TRP A 1 161 ? -17.270 1.339 28.658 1.00 94.19 161 TRP A C 1
ATOM 1216 O O . TRP A 1 161 ? -18.164 1.755 29.396 1.00 94.19 161 TRP A O 1
ATOM 1226 N N . LYS A 1 162 ? -16.375 0.447 29.086 1.00 95.12 162 LYS A N 1
ATOM 1227 C CA . LYS A 1 162 ? -16.350 -0.094 30.446 1.00 95.12 162 LYS A CA 1
ATOM 1228 C C . LYS A 1 162 ? -1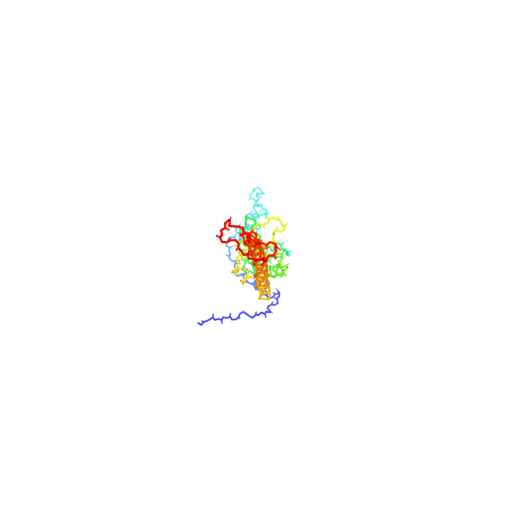6.075 0.996 31.482 1.00 95.12 162 LYS A C 1
ATOM 1230 O O . LYS A 1 162 ? -16.746 1.026 32.514 1.00 95.12 162 LYS A O 1
ATOM 1235 N N . ALA A 1 163 ? -15.140 1.907 31.210 1.00 94.44 163 ALA A N 1
ATOM 1236 C CA . ALA A 1 163 ? -14.861 3.044 32.084 1.00 94.44 163 ALA A CA 1
ATOM 1237 C C . ALA A 1 163 ? -16.079 3.976 32.214 1.00 94.44 163 ALA A C 1
ATOM 1239 O O . ALA A 1 163 ? -16.446 4.360 33.327 1.00 94.44 163 ALA A O 1
ATOM 1240 N N . GLU A 1 164 ? -16.757 4.278 31.105 1.00 94.38 164 GLU A N 1
ATOM 1241 C CA . GLU A 1 164 ? -17.992 5.072 31.102 1.00 94.38 164 GLU A CA 1
ATOM 1242 C C . GLU A 1 164 ? -19.119 4.390 31.886 1.00 94.38 164 GLU A C 1
ATOM 1244 O O . GLU A 1 164 ? -19.814 5.031 32.679 1.00 94.38 164 GLU A O 1
ATOM 1249 N N . PHE A 1 165 ? -19.282 3.078 31.707 1.00 93.94 165 PHE A N 1
ATOM 1250 C CA . PHE A 1 165 ? -20.289 2.297 32.415 1.00 93.94 165 PHE A CA 1
ATOM 1251 C C . PHE A 1 165 ? -20.057 2.313 33.931 1.00 93.94 165 PHE A C 1
ATOM 1253 O O . PHE A 1 165 ? -20.990 2.560 34.699 1.00 93.94 165 PHE A O 1
ATOM 1260 N N . VAL A 1 166 ? -18.811 2.110 34.370 1.00 95.12 166 VAL A N 1
ATOM 1261 C CA . VAL A 1 166 ? -18.438 2.182 35.791 1.00 95.12 166 VAL A CA 1
ATOM 1262 C C . VAL A 1 166 ? -18.689 3.585 36.344 1.00 95.12 166 VAL A C 1
ATOM 1264 O O . VAL A 1 166 ? -19.324 3.717 37.391 1.00 95.12 166 VAL A O 1
ATOM 1267 N N . ALA A 1 167 ? -18.279 4.635 35.629 1.00 94.44 167 ALA A N 1
ATOM 1268 C CA . ALA A 1 167 ? -18.505 6.017 36.051 1.00 94.44 167 ALA A CA 1
ATOM 1269 C C . ALA A 1 167 ? -20.003 6.334 36.213 1.00 94.44 167 ALA A C 1
ATOM 1271 O O . ALA A 1 167 ? -20.414 6.940 37.208 1.00 94.44 167 ALA A O 1
ATOM 1272 N N . LYS A 1 168 ? -20.841 5.870 35.278 1.00 94.44 168 LYS A N 1
ATOM 1273 C CA . LYS A 1 168 ? -22.298 6.027 35.357 1.00 94.44 168 LYS A CA 1
ATOM 1274 C C . LYS A 1 168 ? -22.890 5.256 36.538 1.00 94.44 168 LYS A C 1
ATOM 1276 O O . LYS A 1 168 ? -23.679 5.821 37.295 1.00 94.44 168 LYS A O 1
ATOM 1281 N N . SER A 1 169 ? -22.473 4.006 36.740 1.00 94.94 169 SER A N 1
ATOM 1282 C CA . SER A 1 169 ? -22.922 3.195 37.876 1.00 94.94 169 SER A CA 1
ATOM 1283 C C . SER A 1 169 ? -22.542 3.827 39.218 1.00 94.94 169 SER A C 1
ATOM 1285 O O . SER A 1 169 ? -23.336 3.801 40.161 1.00 94.94 169 SER A O 1
ATOM 1287 N N . GLU A 1 170 ? -21.348 4.414 39.328 1.00 94.50 170 GLU A N 1
ATOM 1288 C CA . GLU A 1 170 ? -20.939 5.129 40.534 1.00 94.50 170 GLU A CA 1
ATOM 1289 C C . GLU A 1 170 ? -21.791 6.371 40.786 1.00 94.50 170 GLU A C 1
ATOM 1291 O O . GLU A 1 170 ? -22.191 6.618 41.927 1.00 94.50 170 GLU A O 1
ATOM 1296 N N . MET A 1 171 ? -22.080 7.143 39.737 1.00 94.44 171 MET A N 1
ATOM 1297 C CA . MET A 1 171 ? -22.937 8.322 39.820 1.00 94.44 171 MET A CA 1
ATOM 1298 C C . MET A 1 171 ? -24.344 7.950 40.307 1.00 94.44 171 MET A C 1
ATOM 1300 O O . MET A 1 171 ? -24.858 8.585 41.228 1.00 94.44 171 MET A O 1
ATOM 1304 N N . GLU A 1 172 ? -24.939 6.889 39.758 1.00 94.12 172 GLU A N 1
ATOM 1305 C CA . GLU A 1 172 ? -26.250 6.383 40.184 1.00 94.12 172 GLU A CA 1
ATOM 1306 C C . GLU A 1 172 ? -26.234 5.923 41.648 1.00 94.12 172 GLU A C 1
ATOM 1308 O O . GLU A 1 172 ? -27.126 6.274 42.423 1.00 94.12 172 GLU A O 1
ATOM 1313 N N . ARG A 1 173 ? -25.181 5.213 42.078 1.00 93.44 173 ARG A N 1
ATOM 1314 C CA . ARG A 1 173 ? -25.030 4.785 43.477 1.00 93.44 173 ARG A CA 1
ATOM 1315 C C . ARG A 1 173 ? -24.925 5.973 44.436 1.00 93.44 173 ARG A C 1
ATOM 1317 O O . ARG A 1 173 ? -25.524 5.948 45.515 1.00 93.44 173 ARG A O 1
ATOM 1324 N N . ARG A 1 174 ? -24.189 7.024 44.054 1.00 93.94 174 ARG A N 1
ATOM 1325 C CA . ARG A 1 174 ? -24.096 8.271 44.834 1.00 93.94 174 ARG A CA 1
ATOM 1326 C C . ARG A 1 174 ? -25.459 8.958 44.914 1.00 93.94 174 ARG A C 1
ATOM 1328 O O . ARG A 1 174 ? -25.878 9.302 46.013 1.00 93.94 174 ARG A O 1
ATOM 1335 N N . ALA A 1 175 ? -26.182 9.061 43.798 1.00 93.50 175 ALA A N 1
ATOM 1336 C CA . ALA A 1 175 ? -27.520 9.652 43.758 1.00 93.50 175 ALA A CA 1
ATOM 1337 C C . ALA A 1 175 ? -28.524 8.903 44.653 1.00 93.50 175 ALA A C 1
ATOM 1339 O O . ALA A 1 175 ? -29.257 9.537 45.412 1.00 93.50 175 ALA A O 1
ATOM 1340 N N . LEU A 1 176 ? -28.520 7.565 44.630 1.00 93.94 176 LEU A N 1
ATOM 1341 C CA . LEU A 1 176 ? -29.354 6.745 45.518 1.00 93.94 176 LEU A CA 1
ATOM 1342 C C . LEU A 1 176 ? -29.009 6.965 46.994 1.00 93.94 176 LEU A C 1
ATOM 1344 O O . LEU A 1 176 ? -29.907 7.109 47.819 1.00 93.94 176 LEU A O 1
ATOM 1348 N N . THR A 1 177 ? -27.717 7.042 47.321 1.00 94.50 177 THR A N 1
ATOM 1349 C CA . THR A 1 177 ? -27.262 7.304 48.695 1.00 94.50 177 THR A CA 1
ATOM 1350 C C . THR A 1 177 ? -27.731 8.680 49.174 1.00 94.50 177 THR A C 1
ATOM 1352 O O . THR A 1 177 ? -28.285 8.802 50.263 1.00 94.50 177 THR A O 1
ATOM 1355 N N . THR A 1 178 ? -27.570 9.716 48.346 1.00 92.81 178 THR A N 1
ATOM 1356 C CA . THR A 1 178 ? -28.051 11.070 48.652 1.00 92.81 178 THR A CA 1
ATOM 1357 C C . THR A 1 178 ? -29.567 11.107 48.814 1.00 92.81 178 THR A C 1
ATOM 1359 O O . THR A 1 178 ? -30.065 11.729 49.748 1.00 92.81 178 THR A O 1
ATOM 1362 N N . ARG A 1 179 ? -30.319 10.405 47.959 1.00 91.00 179 ARG A N 1
ATOM 1363 C CA . ARG A 1 179 ? -31.775 10.302 48.085 1.00 91.00 179 ARG A CA 1
ATOM 1364 C C . ARG A 1 179 ? -32.187 9.682 49.421 1.00 91.00 179 ARG A C 1
ATOM 1366 O O . ARG A 1 179 ? -33.029 10.255 50.099 1.00 91.00 179 ARG A O 1
ATOM 1373 N N . GLN A 1 180 ? -31.561 8.576 49.824 1.00 89.69 180 GLN A N 1
ATOM 1374 C CA . GLN A 1 180 ? -31.829 7.946 51.123 1.00 89.69 180 GLN A CA 1
ATOM 1375 C C . GLN A 1 180 ? -31.524 8.890 52.293 1.00 89.69 180 GLN A C 1
ATOM 1377 O O . GLN A 1 180 ? -32.282 8.937 53.257 1.00 89.69 180 GLN A O 1
ATOM 1382 N N . GLN A 1 181 ? -30.442 9.671 52.211 1.00 86.19 181 GLN A N 1
ATOM 1383 C CA . GLN A 1 181 ? -30.120 10.680 53.226 1.00 86.19 181 GLN A CA 1
ATOM 1384 C C . GLN A 1 181 ? -31.184 11.786 53.297 1.00 86.19 181 GLN A C 1
ATOM 1386 O O . GLN A 1 181 ? -31.562 12.196 54.392 1.00 86.19 181 GLN A O 1
ATOM 1391 N N . ILE A 1 182 ? -31.693 12.252 52.152 1.00 83.69 182 ILE A N 1
ATOM 1392 C CA . ILE A 1 182 ? -32.784 13.237 52.098 1.00 83.69 182 ILE A CA 1
ATOM 1393 C C . ILE A 1 182 ? -34.066 12.656 52.697 1.00 83.69 182 ILE A C 1
ATOM 1395 O O . ILE A 1 182 ? -34.675 13.304 53.543 1.00 83.69 182 ILE A O 1
ATOM 1399 N N . GLU A 1 183 ? -34.446 11.434 52.317 1.00 81.06 183 GLU A N 1
ATOM 1400 C CA . GLU A 1 183 ? -35.618 10.741 52.868 1.00 81.06 183 GLU A CA 1
ATOM 1401 C C . GLU A 1 183 ? -35.510 10.611 54.401 1.00 81.06 183 GLU A C 1
ATOM 1403 O O . GLU A 1 183 ? -36.451 10.958 55.110 1.00 81.06 183 GLU A O 1
ATOM 1408 N N . GLN A 1 184 ? -34.335 10.255 54.937 1.00 78.88 184 GLN A N 1
ATOM 1409 C CA . GLN A 1 184 ? -34.093 10.198 56.388 1.00 78.88 184 GLN A CA 1
ATOM 1410 C C . GLN A 1 184 ? -34.174 11.561 57.098 1.00 78.88 184 GLN A C 1
ATOM 1412 O O . GLN A 1 184 ? -34.556 11.604 58.264 1.00 78.88 184 GLN A O 1
ATOM 1417 N N . MET A 1 185 ? -33.803 12.667 56.440 1.00 74.69 185 MET A N 1
ATOM 1418 C CA . MET A 1 185 ? -33.961 14.019 57.004 1.00 74.69 185 MET A CA 1
ATOM 1419 C C . MET A 1 185 ? -35.413 14.505 56.952 1.00 74.69 185 MET A C 1
ATOM 1421 O O . MET A 1 185 ? -35.841 15.247 57.835 1.00 74.69 185 MET A O 1
ATOM 1425 N N . MET A 1 186 ? -36.151 14.124 55.905 1.00 68.69 186 MET A N 1
ATOM 1426 C CA . MET A 1 186 ? -37.558 14.489 55.723 1.00 68.69 186 MET A CA 1
ATOM 1427 C C . MET A 1 186 ? -38.491 13.693 56.636 1.00 68.69 186 MET A C 1
ATOM 1429 O O . MET A 1 186 ? -39.512 14.224 57.070 1.00 68.69 186 MET A O 1
ATOM 1433 N N . GLU A 1 187 ? -38.128 12.459 56.984 1.00 69.75 187 GLU A N 1
ATOM 1434 C CA . GLU A 1 187 ? -38.712 11.733 58.109 1.00 69.75 187 GLU A CA 1
ATOM 1435 C C . GLU A 1 187 ? -38.257 12.382 59.424 1.00 69.75 187 GLU A C 1
ATOM 1437 O O . GLU A 1 187 ? -37.385 11.876 60.133 1.00 69.75 187 GLU A O 1
ATOM 1442 N N . LEU A 1 188 ? -38.842 13.532 59.766 1.00 65.31 188 LEU A N 1
ATOM 1443 C CA . LEU A 1 188 ? -38.659 14.138 61.078 1.00 65.31 188 LEU A CA 1
ATOM 1444 C C . LEU A 1 188 ? -39.114 13.109 62.119 1.00 65.31 188 LEU A C 1
ATOM 1446 O O . LEU A 1 188 ? -40.292 12.766 62.212 1.00 65.31 188 LEU A O 1
ATOM 1450 N N . ARG A 1 189 ? -38.156 12.567 62.871 1.00 70.88 189 ARG A N 1
ATOM 1451 C CA . ARG A 1 189 ? -38.405 11.607 63.944 1.00 70.88 189 ARG A CA 1
ATOM 1452 C C . ARG A 1 189 ? -38.171 12.276 65.282 1.00 70.88 189 ARG A C 1
ATOM 1454 O O . ARG A 1 189 ? -37.201 13.014 65.454 1.00 70.88 189 ARG A O 1
ATOM 1461 N N . CYS A 1 190 ? -39.012 11.980 66.265 1.00 68.81 190 CYS A N 1
ATOM 1462 C CA . CYS A 1 190 ? -38.760 12.449 67.620 1.00 68.81 190 CYS A CA 1
ATOM 1463 C C . CYS A 1 190 ? -37.434 11.856 68.150 1.00 68.81 190 CYS A C 1
ATOM 1465 O O . CYS A 1 190 ? -37.293 10.630 68.192 1.00 68.81 190 CYS A O 1
ATOM 1467 N N . PRO A 1 191 ? -36.471 12.665 68.633 1.00 71.62 191 PRO A N 1
ATOM 1468 C CA . PRO A 1 191 ? -35.192 12.160 69.146 1.00 71.62 191 PRO A CA 1
ATOM 1469 C C . PRO A 1 191 ? -35.341 11.299 70.412 1.00 71.62 191 PRO A C 1
ATOM 1471 O O . PRO A 1 191 ? -34.426 10.555 70.760 1.00 71.62 191 PRO A O 1
ATOM 1474 N N . LYS A 1 192 ? -36.496 11.374 71.090 1.00 73.81 192 LYS A N 1
ATOM 1475 C CA . LYS A 1 192 ? -36.790 10.642 72.328 1.00 73.81 192 LYS A CA 1
ATOM 1476 C C . LYS A 1 192 ? -37.413 9.259 72.082 1.00 73.81 192 LYS A C 1
ATOM 1478 O O . LYS A 1 192 ? -37.042 8.315 72.770 1.00 73.81 192 LYS A O 1
ATOM 1483 N N . CYS A 1 193 ? -38.332 9.127 71.117 1.00 81.69 193 CYS A N 1
ATOM 1484 C CA . CYS A 1 193 ? -39.084 7.882 70.862 1.00 81.69 193 CYS A CA 1
ATOM 1485 C C . CYS A 1 193 ? -38.950 7.320 69.430 1.00 81.69 193 CYS A C 1
ATOM 1487 O O . CYS A 1 193 ? -39.407 6.213 69.164 1.00 81.69 193 CYS A O 1
ATOM 1489 N N . ARG A 1 194 ? -38.290 8.046 68.515 1.00 73.69 194 ARG A N 1
ATOM 1490 C CA . ARG A 1 194 ? -38.032 7.692 67.103 1.00 73.69 194 ARG A CA 1
ATOM 1491 C C . ARG A 1 194 ? -39.262 7.507 66.194 1.00 73.69 194 ARG A C 1
ATOM 1493 O O . ARG A 1 194 ? -39.084 7.048 65.063 1.00 73.69 194 ARG A O 1
ATOM 1500 N N . HIS A 1 195 ? -40.468 7.875 66.635 1.00 77.12 195 HIS A N 1
ATOM 1501 C CA . HIS A 1 195 ? -41.655 7.940 65.768 1.00 77.12 195 HIS A CA 1
ATOM 1502 C C . HIS A 1 195 ? -41.553 9.075 64.747 1.00 77.12 195 HIS A C 1
ATOM 1504 O O . HIS A 1 195 ? -41.018 10.136 65.070 1.00 77.12 195 HIS A O 1
ATOM 1510 N N . VAL A 1 196 ? -42.040 8.811 63.530 1.00 74.31 196 VAL A N 1
ATOM 1511 C CA . VAL A 1 196 ? -42.152 9.776 62.426 1.00 74.31 196 VAL A CA 1
ATOM 1512 C C . VAL A 1 196 ? -43.347 10.689 62.711 1.00 74.31 196 VAL A C 1
ATOM 1514 O O . VAL A 1 196 ? -44.381 10.206 63.168 1.00 74.31 196 VAL A O 1
ATOM 1517 N N . PHE A 1 197 ? -43.197 11.999 62.514 1.00 68.06 197 PHE A N 1
ATOM 1518 C CA . PHE A 1 197 ? -44.295 12.946 62.716 1.00 68.06 197 PHE A CA 1
ATOM 1519 C C . PHE A 1 197 ? -45.284 12.888 61.544 1.00 68.06 197 PHE A C 1
ATOM 1521 O O . PHE A 1 197 ? -44.969 13.359 60.453 1.00 68.06 197 PHE A O 1
ATOM 1528 N N . ASP A 1 198 ? -46.489 12.372 61.788 1.00 68.06 198 ASP A N 1
ATOM 1529 C CA . ASP A 1 198 ? -47.593 12.418 60.817 1.00 68.06 198 ASP A CA 1
ATOM 1530 C C . ASP A 1 198 ? -48.355 13.763 60.881 1.00 68.06 198 ASP A C 1
ATOM 1532 O O . ASP A 1 198 ? -48.993 14.170 59.908 1.00 68.06 198 ASP A O 1
ATOM 1536 N N . ALA A 1 199 ? -48.253 14.481 62.012 1.00 62.94 199 ALA A N 1
ATOM 1537 C CA . ALA A 1 199 ? -48.823 15.810 62.253 1.00 62.94 199 ALA A CA 1
ATOM 1538 C C . ALA A 1 199 ? -48.059 16.569 63.378 1.00 62.94 199 ALA A C 1
ATOM 1540 O O . ALA A 1 199 ? -47.270 15.978 64.120 1.00 62.94 199 ALA A O 1
ATOM 1541 N N . PHE A 1 200 ? -48.229 17.898 63.476 1.00 60.25 200 PHE A N 1
ATOM 1542 C CA . PHE A 1 200 ? -47.496 18.810 64.388 1.00 60.25 200 PHE A CA 1
ATOM 1543 C C . PHE A 1 200 ? -48.042 18.814 65.835 1.00 60.25 200 PHE A C 1
ATOM 1545 O O . PHE A 1 200 ? -48.100 19.846 66.504 1.00 60.25 200 PHE A O 1
ATOM 1552 N N . ASP A 1 201 ? -48.437 17.650 66.334 1.00 62.94 201 ASP A N 1
ATOM 1553 C CA . ASP A 1 201 ? -49.275 17.515 67.534 1.00 62.94 201 ASP A CA 1
ATOM 1554 C C . ASP A 1 201 ? -48.435 17.427 68.821 1.00 62.94 201 ASP A C 1
ATOM 1556 O O . ASP A 1 201 ? -48.966 17.418 69.931 1.00 62.94 201 ASP A O 1
ATOM 1560 N N . GLY A 1 202 ? -47.107 17.385 68.672 1.00 60.16 202 GLY A N 1
ATOM 1561 C CA . GLY A 1 202 ? -46.167 17.026 69.730 1.00 60.16 202 GLY A CA 1
ATOM 1562 C C . GLY A 1 202 ? -45.878 15.521 69.759 1.00 60.16 202 GLY A C 1
ATOM 1563 O O . GLY A 1 202 ? -46.621 14.718 69.204 1.00 60.16 202 GLY A O 1
ATOM 1564 N N . CYS A 1 203 ? -44.740 15.155 70.360 1.00 60.12 203 CYS A N 1
ATOM 1565 C CA . CYS A 1 203 ? -44.379 13.760 70.638 1.00 60.12 203 CYS A CA 1
ATOM 1566 C C . CYS A 1 203 ? -45.276 13.165 71.727 1.00 60.12 203 CYS A C 1
ATOM 1568 O O . CYS A 1 203 ? -45.485 13.873 72.737 1.00 60.12 203 CYS A O 1
#

Nearest PDB structures (foldseek):
  8jwj-assembly2_C  TM=4.827E-01  e=1.764E-01  Mus musculus
  8gbq-assembly1_B  TM=4.815E-01  e=8.784E-01  Homo sapiens

pLDDT: mean 81.61, std 15.08, range [35.75, 96.75]

Organism: NCBI:txid141414

Radius of gyration: 35.99 Å; Cα contacts (8 Å, |Δi|>4): 176; chains: 1; bounding box: 73×47×110 Å

Mean predicted aligned error: 13.8 Å

Solvent-accessible surface area (backbone atoms only — not comparable to full-atom values): 11840 Å² total; per-residue (Å²): 143,82,85,79,81,82,77,89,79,75,50,73,66,55,53,52,49,49,52,51,54,50,49,67,70,52,72,82,43,67,64,60,56,48,51,54,50,39,64,63,37,91,52,74,89,68,32,69,53,72,68,60,50,52,53,52,50,26,62,76,67,44,35,42,55,14,77,86,77,67,45,76,37,50,52,88,53,29,51,66,40,91,46,97,80,48,57,29,31,34,26,70,61,43,17,55,46,47,64,63,58,79,29,61,42,83,83,92,50,82,33,34,50,37,92,52,36,93,78,69,44,82,35,68,40,51,59,68,58,45,62,71,43,29,44,70,68,32,43,49,52,50,51,53,52,53,50,52,54,48,50,52,53,50,51,51,51,49,52,50,51,50,52,53,50,51,54,50,53,51,51,51,52,51,51,54,53,51,48,53,53,50,53,57,64,69,51,49,45,43,93,88,78,64,51,66,65,91,63,95,81,70,135

Foldseek 3Di:
DDDDDDDPDDDPVNVVVVLVVVVVVLVVDPQVVVLVPQCVDPDPVSHDDPVVSVVSCCVSSCWDQAPPPRDIDRVLQWDFFPDPVGHTHGLVRLQVQLQVVPQFDPPPDGWGFDPCVVVVGRTTDDLVRCCSRHDPVSNVVNVVVVVVVVVVVVVVVVVVVVVVVVVVVVVVVVVVVVVVVVVVVQQDADPVPRHGDPDPPDD